Protein AF-A0A8S3JNV0-F1 (afdb_monomer)

Secondary structure (DSSP, 8-state):
--SHHHHHHHHHHHHHHTS-TTT-TTHHHHH-S---SS-HHHHHHHHHHHSTTHHHHSHHHHHHHHTHHHHHTGGGHHHHHHHHHHHHHHHGGGS-HHHHHH-BHHHHHHH-TTHHHHHHHHHHHHHHHHH---SEEEETTEEEE----S-GGGHHHH-BHHHHH---SSHHHHHHHHHHHHHHHHHHHHHHHHHHHHHHHHHHHHHH--------

pLDDT: mean 78.1, std 16.85, range [32.75, 97.0]

Foldseek 3Di:
DPPVVVVVVVVVVVVLQPDPCVLVVCSCLVNDPDDPDPDSPVVVLVCLVPDVPSCPSPVLVVVCSVCVLVLVLLVLLVLLVVLLVVLCVVPPVNDDPVRQVVAFQVCLCPPNPCNVVNVVSVVSNLVSLVVRPDQWFDDDPDIDGDDDPDDSVCRRVPDGNCLSHPCDPDPSSCNSVRSSVSSVVVVVVSVVSVVVVVVVVVVVVVVVPPDPPPDD

Solvent-accessible surface area (backbone atoms only — not comparable to full-atom values): 12557 Å² total; per-residue (Å²): 138,73,65,66,65,56,51,53,56,48,52,53,51,51,51,66,74,64,54,58,51,90,76,40,78,58,49,62,75,76,71,56,95,73,77,94,56,98,54,60,64,63,54,49,51,53,52,52,74,70,39,85,63,28,67,72,72,38,40,67,62,46,53,46,64,78,38,42,76,66,55,62,44,46,74,33,48,57,38,43,49,54,35,46,48,51,49,45,70,72,35,59,94,77,53,54,74,71,52,29,57,70,42,36,46,42,53,46,53,71,74,40,96,57,17,70,61,50,38,52,40,47,51,49,21,50,53,29,64,72,64,53,78,61,61,65,27,41,47,93,97,44,78,43,74,57,71,81,92,62,59,80,88,52,40,43,75,72,36,27,45,30,52,74,72,39,82,46,99,47,72,77,24,37,48,59,56,10,43,54,46,39,43,52,47,55,53,47,49,53,50,51,50,51,52,52,52,52,51,52,52,53,54,51,54,57,65,67,66,60,80,78,75,83,80,127

Structure (mmCIF, N/CA/C/O backbone):
data_AF-A0A8S3JNV0-F1
#
_entry.id   AF-A0A8S3JNV0-F1
#
loop_
_atom_site.group_PDB
_atom_site.id
_atom_site.type_symbol
_atom_site.label_atom_id
_atom_site.label_alt_id
_atom_site.label_comp_id
_atom_site.label_asym_id
_atom_site.label_entity_id
_atom_site.label_seq_id
_atom_site.pdbx_PDB_ins_code
_atom_site.Cartn_x
_atom_site.Cartn_y
_atom_site.Cartn_z
_atom_site.occupancy
_atom_site.B_iso_or_equiv
_atom_site.auth_seq_id
_atom_site.auth_comp_id
_atom_site.auth_asym_id
_atom_site.auth_atom_id
_atom_site.pdbx_PDB_model_num
ATOM 1 N N . ALA A 1 1 ? 24.230 1.685 45.136 1.00 43.59 1 ALA A N 1
ATOM 2 C CA . ALA A 1 1 ? 23.008 2.495 44.940 1.00 43.59 1 ALA A CA 1
ATOM 3 C C . ALA A 1 1 ? 22.109 1.938 43.818 1.00 43.59 1 ALA A C 1
ATOM 5 O O . ALA A 1 1 ? 21.439 2.698 43.138 1.00 43.59 1 ALA A O 1
ATOM 6 N N . THR A 1 2 ? 22.053 0.611 43.636 1.00 43.81 2 THR A N 1
ATOM 7 C CA . THR A 1 2 ? 21.499 -0.026 42.418 1.00 43.81 2 THR A CA 1
ATOM 8 C C . THR A 1 2 ? 20.257 -0.888 42.687 1.00 43.81 2 THR A C 1
ATOM 10 O O . THR A 1 2 ? 19.682 -1.450 41.764 1.00 43.81 2 THR A O 1
ATOM 13 N N . PHE A 1 3 ? 19.829 -0.998 43.949 1.00 34.78 3 PHE A N 1
ATOM 14 C CA . PHE A 1 3 ? 18.679 -1.820 44.349 1.00 34.78 3 PHE A CA 1
ATOM 15 C C . PHE A 1 3 ? 17.338 -1.066 44.297 1.00 34.78 3 PHE A C 1
ATOM 17 O O . PHE A 1 3 ? 16.320 -1.666 43.979 1.00 34.78 3 PHE A O 1
ATOM 24 N N . ILE A 1 4 ? 17.340 0.256 44.509 1.00 41.16 4 ILE A N 1
ATOM 25 C CA . ILE A 1 4 ? 16.109 1.067 44.585 1.00 41.16 4 ILE A CA 1
ATOM 26 C C . ILE A 1 4 ? 15.451 1.241 43.201 1.00 41.16 4 ILE A C 1
ATOM 28 O O . ILE A 1 4 ? 14.234 1.161 43.078 1.00 41.16 4 ILE A O 1
ATOM 32 N N . GLN A 1 5 ? 16.250 1.386 42.136 1.00 41.94 5 GLN A N 1
ATOM 33 C CA . GLN A 1 5 ? 15.742 1.539 40.763 1.00 41.94 5 GLN A CA 1
ATOM 34 C C . GLN A 1 5 ? 15.043 0.280 40.228 1.00 41.94 5 GLN A C 1
ATOM 36 O O . GLN A 1 5 ? 14.071 0.382 39.485 1.00 41.94 5 GLN A O 1
ATOM 41 N N . LYS A 1 6 ? 15.516 -0.911 40.615 1.00 44.94 6 LYS A N 1
ATOM 42 C CA . LYS A 1 6 ? 14.939 -2.187 40.164 1.00 44.94 6 LYS A CA 1
ATOM 43 C C . LYS A 1 6 ? 13.592 -2.467 40.834 1.00 44.94 6 LYS A C 1
ATOM 45 O O . LYS A 1 6 ? 12.688 -3.002 40.201 1.00 44.94 6 LYS A O 1
ATOM 50 N N . GLN A 1 7 ? 13.458 -2.068 42.096 1.00 46.19 7 GLN A N 1
ATOM 51 C CA . GLN A 1 7 ? 12.251 -2.272 42.889 1.00 46.19 7 GLN A CA 1
ATOM 52 C C . GLN A 1 7 ? 11.111 -1.351 42.433 1.00 46.19 7 GLN A C 1
ATOM 54 O O . GLN A 1 7 ? 10.014 -1.841 42.198 1.00 46.19 7 GLN A O 1
ATOM 59 N N . GLN A 1 8 ? 11.406 -0.079 42.131 1.00 51.84 8 GLN A N 1
ATOM 60 C CA . GLN A 1 8 ? 10.436 0.839 41.515 1.00 51.84 8 GLN A CA 1
ATOM 61 C C . GLN A 1 8 ? 9.946 0.367 40.140 1.00 51.84 8 GLN A C 1
ATOM 63 O O . GLN A 1 8 ? 8.773 0.536 39.835 1.00 51.84 8 GLN A O 1
ATOM 68 N N . SER A 1 9 ? 10.816 -0.243 39.322 1.00 56.41 9 SER A N 1
ATOM 69 C CA . SER A 1 9 ? 10.415 -0.768 38.006 1.00 56.41 9 SER A CA 1
ATOM 70 C C . SER A 1 9 ? 9.511 -2.000 38.091 1.00 56.41 9 SER A C 1
ATOM 72 O O . SER A 1 9 ? 8.686 -2.224 37.211 1.00 56.41 9 SER A O 1
ATOM 74 N N . LEU A 1 10 ? 9.671 -2.802 39.149 1.00 50.53 10 LEU A N 1
ATOM 75 C CA . LEU A 1 10 ? 8.859 -3.992 39.377 1.00 50.53 10 LEU A CA 1
ATOM 76 C C . LEU A 1 10 ? 7.520 -3.617 40.013 1.00 50.53 10 LEU A C 1
ATOM 78 O O . LEU A 1 10 ? 6.497 -4.133 39.592 1.00 50.53 10 LEU A O 1
ATOM 82 N N . GLU A 1 11 ? 7.518 -2.692 40.973 1.00 52.56 11 GLU A N 1
ATOM 83 C CA . GLU A 1 11 ? 6.294 -2.134 41.557 1.00 52.56 11 GLU A CA 1
ATOM 84 C C . GLU A 1 11 ? 5.463 -1.407 40.494 1.00 52.56 11 GLU A C 1
ATOM 86 O O . GLU A 1 11 ? 4.278 -1.685 40.386 1.00 52.56 11 GLU A O 1
ATOM 91 N N . SER A 1 12 ? 6.073 -0.601 39.613 1.00 55.12 12 SER A N 1
ATOM 92 C CA . SER A 1 12 ? 5.341 0.034 38.506 1.00 55.12 12 SER A CA 1
ATOM 93 C C . SER A 1 12 ? 4.773 -0.970 37.500 1.00 55.12 12 SER A C 1
ATOM 95 O O . SER A 1 12 ? 3.700 -0.746 36.956 1.00 55.12 12 SER A O 1
ATOM 97 N N . PHE A 1 13 ? 5.492 -2.067 37.245 1.00 50.69 13 PHE A N 1
ATOM 98 C CA . PHE A 1 13 ? 5.033 -3.145 36.367 1.00 50.69 13 PHE A CA 1
ATOM 99 C C . PHE A 1 13 ? 3.897 -3.955 37.007 1.00 50.69 13 PHE A C 1
ATOM 101 O O . PHE A 1 13 ? 2.938 -4.318 36.338 1.00 50.69 13 PHE A O 1
ATOM 108 N N . ILE A 1 14 ? 3.975 -4.213 38.315 1.00 52.22 14 ILE A N 1
ATOM 109 C CA . ILE A 1 14 ? 2.911 -4.869 39.082 1.00 52.22 14 ILE A CA 1
ATOM 110 C C . ILE A 1 14 ? 1.676 -3.958 39.156 1.00 52.22 14 ILE A C 1
ATOM 112 O O . ILE A 1 14 ? 0.569 -4.432 38.930 1.00 52.22 14 ILE A O 1
ATOM 116 N N . ASP A 1 15 ? 1.843 -2.657 39.378 1.00 51.56 15 ASP A N 1
ATOM 117 C CA . ASP A 1 15 ? 0.738 -1.691 39.401 1.00 51.56 15 ASP A CA 1
ATOM 118 C C . ASP A 1 15 ? 0.044 -1.555 38.029 1.00 51.56 15 ASP A C 1
ATOM 120 O O . ASP A 1 15 ? -1.169 -1.367 37.975 1.00 51.56 15 ASP A O 1
ATOM 124 N N . GLU A 1 16 ? 0.776 -1.710 36.917 1.00 51.81 16 GLU A N 1
ATOM 125 C CA . GLU A 1 16 ? 0.215 -1.775 35.554 1.00 51.81 16 GLU A CA 1
ATOM 126 C C . GLU A 1 16 ? -0.592 -3.068 35.312 1.00 51.81 16 GLU A C 1
ATOM 128 O O . GLU A 1 16 ? -1.561 -3.076 34.550 1.00 51.81 16 GLU A O 1
ATOM 133 N N . ILE A 1 17 ? -0.248 -4.158 36.010 1.00 52.97 17 ILE A N 1
ATOM 134 C CA . ILE A 1 17 ? -1.003 -5.421 35.983 1.00 52.97 17 ILE A CA 1
ATOM 135 C C . ILE A 1 17 ? -2.323 -5.307 36.766 1.00 52.97 17 ILE A C 1
ATOM 137 O O . ILE A 1 17 ? -3.298 -5.958 36.395 1.00 52.97 17 ILE A O 1
ATOM 141 N N . PHE A 1 18 ? -2.377 -4.463 37.801 1.00 53.12 18 PHE A N 1
ATOM 142 C CA . PHE A 1 18 ? -3.529 -4.283 38.697 1.00 53.12 18 PHE A CA 1
ATOM 143 C C . PHE A 1 18 ? -4.296 -2.965 38.468 1.00 53.12 18 PHE A C 1
ATOM 145 O O . PHE A 1 18 ? -4.873 -2.402 39.404 1.00 53.12 18 PHE A O 1
ATOM 152 N N . GLU A 1 19 ? -4.337 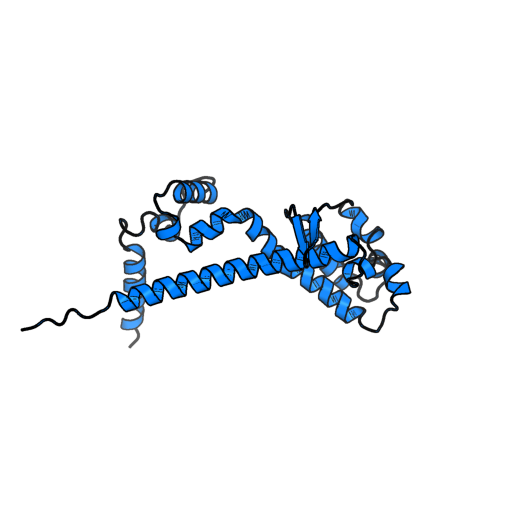-2.450 37.236 1.00 60.91 19 GLU A N 1
ATOM 153 C CA . GLU A 1 19 ? -5.247 -1.348 36.905 1.00 60.91 19 GLU A CA 1
ATOM 154 C C . GLU A 1 19 ? -6.721 -1.775 37.124 1.00 60.91 19 GLU A C 1
ATOM 156 O O . GLU A 1 19 ? -7.091 -2.929 36.925 1.00 60.91 19 GLU A O 1
ATOM 161 N N . ASP A 1 20 ? -7.570 -0.838 37.565 1.00 67.19 20 ASP A N 1
ATOM 162 C CA . ASP A 1 20 ? -8.976 -1.071 37.941 1.00 67.19 20 ASP A CA 1
ATOM 163 C C . ASP A 1 20 ? -9.765 -1.823 36.848 1.00 67.19 20 ASP A C 1
ATOM 165 O O . ASP A 1 20 ? -10.129 -1.238 35.825 1.00 67.19 20 ASP A O 1
ATOM 169 N N . GLU A 1 21 ? -10.073 -3.106 37.079 1.00 68.81 21 GLU A N 1
ATOM 170 C CA . GLU A 1 21 ? -10.814 -3.962 36.140 1.00 68.81 21 GLU A CA 1
ATOM 171 C C . GLU A 1 21 ? -12.223 -3.431 35.825 1.00 68.81 21 GLU A C 1
ATOM 173 O O . GLU A 1 21 ? -12.750 -3.688 34.742 1.00 68.81 21 GLU A O 1
ATOM 178 N N . GLN A 1 22 ? -12.844 -2.644 36.717 1.00 70.50 22 GLN A N 1
ATOM 179 C CA . GLN A 1 22 ? -14.129 -1.999 36.413 1.00 70.50 22 GLN A CA 1
ATOM 180 C C . GLN A 1 22 ? -13.961 -0.892 35.375 1.00 70.50 22 GLN A C 1
ATOM 182 O O . GLN A 1 22 ? -14.862 -0.626 34.575 1.00 70.50 22 GLN A O 1
ATOM 187 N N . ARG A 1 23 ? -12.803 -0.233 35.385 1.00 68.75 23 ARG A N 1
ATOM 188 C CA . ARG A 1 23 ? -12.460 0.841 34.459 1.00 68.75 23 ARG A CA 1
ATOM 189 C C . ARG A 1 23 ? -11.860 0.315 33.158 1.00 68.75 23 ARG A C 1
ATOM 191 O O . ARG A 1 23 ? -12.138 0.895 32.108 1.00 68.75 23 ARG A O 1
ATOM 198 N N . TYR A 1 24 ? -11.077 -0.757 33.219 1.00 72.56 24 TYR A N 1
ATOM 199 C CA . TYR A 1 24 ? -10.392 -1.370 32.084 1.00 72.56 24 TYR A CA 1
ATOM 200 C C . TYR A 1 24 ? -10.668 -2.883 32.028 1.00 72.56 24 TYR A C 1
ATOM 202 O O . TYR A 1 24 ? -9.777 -3.696 32.267 1.00 72.56 24 TYR A O 1
ATOM 210 N N . PRO A 1 25 ? -11.890 -3.287 31.642 1.00 73.38 25 PRO A N 1
ATOM 211 C CA . PRO A 1 25 ? -12.333 -4.684 31.699 1.00 73.38 25 PRO A CA 1
ATOM 212 C C . PRO A 1 25 ? -11.588 -5.627 30.744 1.00 73.38 25 PRO A C 1
ATOM 214 O O . PRO A 1 25 ? -11.717 -6.844 30.846 1.00 73.38 25 PRO A O 1
ATOM 217 N N . LEU A 1 26 ? -10.820 -5.083 29.797 1.00 73.94 26 LEU A N 1
ATOM 218 C CA . LEU A 1 26 ? -10.001 -5.843 28.853 1.00 73.94 26 LEU A CA 1
ATOM 219 C C . LEU A 1 26 ? -8.501 -5.704 29.131 1.00 73.94 26 LEU A C 1
ATOM 221 O O . LEU A 1 26 ? -7.706 -6.117 28.297 1.00 73.94 26 LEU A O 1
ATOM 225 N N . LEU A 1 27 ? -8.090 -5.157 30.280 1.00 73.19 27 LEU A N 1
ATOM 226 C CA . LEU A 1 27 ? -6.674 -5.015 30.640 1.00 73.19 27 LEU A CA 1
ATOM 227 C C . LEU A 1 27 ? -5.921 -6.354 30.552 1.00 73.19 27 LEU A C 1
ATOM 229 O O . LEU A 1 27 ? -4.837 -6.429 29.978 1.00 73.19 27 LEU A O 1
ATOM 233 N N . ASN A 1 28 ? -6.557 -7.439 30.996 1.00 67.62 28 ASN A N 1
ATOM 234 C CA . ASN A 1 28 ? -6.003 -8.789 30.905 1.00 67.62 28 ASN A CA 1
ATOM 235 C C . ASN A 1 28 ? -5.714 -9.224 29.452 1.00 67.62 28 ASN A C 1
ATOM 237 O O . ASN A 1 28 ? -4.774 -9.973 29.223 1.00 67.62 28 ASN A O 1
ATOM 241 N N . PHE A 1 29 ? -6.436 -8.718 28.445 1.00 68.62 29 PHE A N 1
ATOM 242 C CA . PHE A 1 29 ? -6.110 -8.988 27.034 1.00 68.62 29 PHE A CA 1
ATOM 243 C C . PHE A 1 29 ? -4.820 -8.311 26.566 1.00 68.62 29 PHE A C 1
ATOM 245 O O . PHE A 1 29 ? -4.193 -8.796 25.630 1.00 68.62 29 PHE A O 1
ATOM 252 N N . PHE A 1 30 ? -4.423 -7.207 27.196 1.00 68.75 30 PHE A N 1
ATOM 253 C CA . PHE A 1 30 ? -3.182 -6.501 26.876 1.00 68.75 30 PHE A CA 1
ATOM 254 C C . PHE A 1 30 ? -1.998 -7.003 27.715 1.00 68.75 30 PHE A C 1
ATOM 256 O O . PHE A 1 30 ? -0.862 -6.950 27.252 1.00 68.75 30 PHE A O 1
ATOM 263 N N . ASN A 1 31 ? -2.272 -7.534 28.913 1.00 63.59 31 ASN A N 1
ATOM 264 C CA . ASN A 1 31 ? -1.255 -7.949 29.882 1.00 63.59 31 ASN A CA 1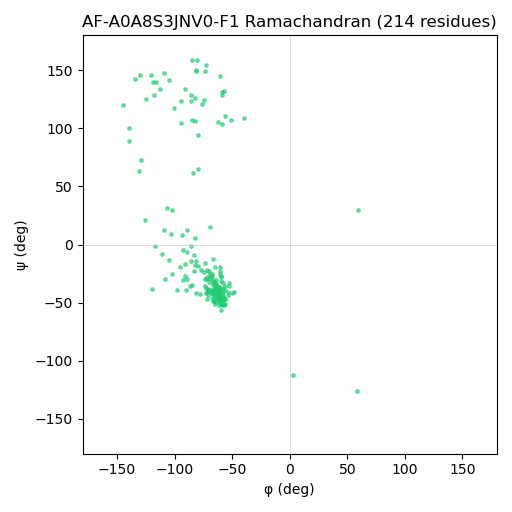
ATOM 265 C C . ASN A 1 31 ? -0.891 -9.445 29.821 1.00 63.59 31 ASN A C 1
ATOM 267 O O . ASN A 1 31 ? 0.158 -9.841 30.333 1.00 63.59 31 ASN A O 1
ATOM 271 N N . VAL A 1 32 ? -1.732 -10.304 29.233 1.00 57.59 32 VAL A N 1
ATOM 272 C CA . VAL A 1 32 ? -1.532 -11.763 29.280 1.00 57.59 32 VAL A CA 1
ATOM 273 C C . VAL A 1 32 ? -0.597 -12.265 28.171 1.00 57.59 32 VAL A C 1
ATOM 275 O O . VAL A 1 32 ? -0.798 -12.030 26.984 1.00 57.59 32 VAL A O 1
ATOM 278 N N . THR A 1 33 ? 0.407 -13.043 28.584 1.00 52.28 33 THR A N 1
ATOM 279 C CA . THR A 1 33 ? 1.428 -13.708 27.751 1.00 52.28 33 THR A CA 1
ATOM 280 C C . THR A 1 33 ? 1.003 -15.073 27.190 1.00 52.28 33 THR A C 1
ATOM 282 O O . THR A 1 33 ? 1.775 -15.705 26.471 1.00 52.28 33 THR A O 1
ATOM 285 N N . THR A 1 34 ? -0.206 -15.558 27.494 1.00 50.38 34 THR A N 1
ATOM 286 C CA . THR A 1 34 ? -0.706 -16.873 27.048 1.00 50.38 34 THR A CA 1
ATOM 287 C C . THR A 1 34 ? -2.178 -16.818 26.631 1.00 50.38 34 THR A C 1
ATOM 289 O O . THR A 1 34 ? -3.087 -16.853 27.454 1.00 50.38 34 THR A O 1
ATOM 292 N N . PHE A 1 35 ? -2.427 -16.754 25.322 1.00 56.06 35 PHE A N 1
ATOM 293 C CA . PHE A 1 35 ? -3.765 -16.948 24.766 1.00 56.06 35 PHE A CA 1
ATOM 294 C C . PHE A 1 35 ? -4.015 -18.446 24.560 1.00 56.06 35 PHE A C 1
ATOM 296 O O . PHE A 1 35 ? -3.251 -19.118 23.871 1.00 56.06 35 PHE A O 1
ATOM 303 N N . HIS A 1 36 ? -5.084 -18.977 25.156 1.00 57.41 36 HIS A N 1
ATOM 304 C CA . HIS A 1 36 ? -5.495 -20.380 24.997 1.00 57.41 36 HIS A CA 1
ATOM 305 C C . HIS A 1 36 ? -6.454 -20.599 23.814 1.00 57.41 36 HIS A C 1
ATOM 307 O O . HIS A 1 36 ? -7.068 -21.661 23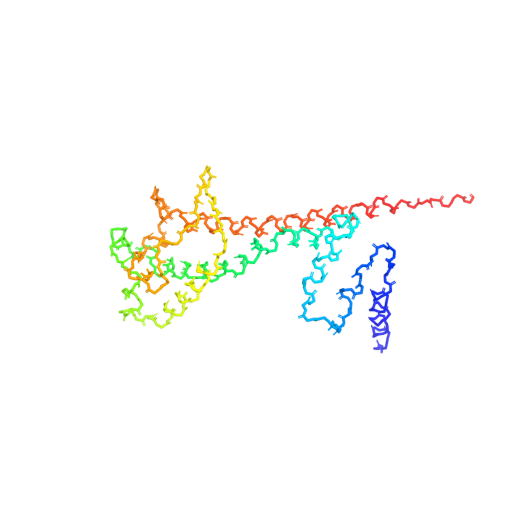.708 1.00 57.41 36 HIS A O 1
ATOM 313 N N . THR A 1 37 ? -6.605 -19.609 22.931 1.00 59.84 37 THR A N 1
ATOM 314 C CA . THR A 1 37 ? -7.517 -19.668 21.786 1.00 59.84 37 THR A CA 1
ATOM 315 C C . THR A 1 37 ? -6.771 -19.785 20.464 1.00 59.84 37 THR A C 1
ATOM 317 O O . THR A 1 37 ? -5.658 -19.295 20.298 1.00 59.84 37 THR A O 1
ATOM 320 N N . SER A 1 38 ? -7.392 -20.481 19.508 1.00 66.88 38 SER A N 1
ATOM 321 C CA . SER A 1 38 ? -6.828 -20.725 18.176 1.00 66.88 38 SER A CA 1
ATOM 322 C C . SER A 1 38 ? -6.764 -19.464 17.310 1.00 66.88 38 SER A C 1
ATOM 324 O O . SER A 1 38 ? -5.956 -19.420 16.387 1.00 66.88 38 SER A O 1
ATOM 326 N N . ASN A 1 39 ? -7.586 -18.447 17.607 1.00 78.50 39 ASN A N 1
ATOM 327 C CA . ASN A 1 39 ? -7.499 -17.125 16.987 1.00 78.50 39 ASN A CA 1
ATOM 328 C C . ASN A 1 39 ? -7.728 -15.998 18.022 1.00 78.50 39 ASN A C 1
ATOM 330 O O . ASN A 1 39 ? -8.866 -15.564 18.224 1.00 78.50 39 ASN A O 1
ATOM 334 N N . PRO A 1 40 ? -6.662 -15.519 18.686 1.00 75.44 40 PRO A N 1
ATOM 335 C CA . PRO A 1 40 ? -6.773 -14.492 19.721 1.00 75.44 40 PRO A CA 1
ATOM 336 C C . PRO A 1 40 ? -7.212 -13.123 19.180 1.00 75.44 40 PRO A C 1
ATOM 338 O O . PRO A 1 40 ? -7.804 -12.341 19.924 1.00 75.44 40 PRO A O 1
ATOM 341 N N . LEU A 1 41 ? -6.963 -12.828 17.897 1.00 77.56 41 LEU A N 1
ATOM 342 C CA . LEU A 1 41 ? -7.348 -11.552 17.290 1.00 77.56 41 LEU A CA 1
ATOM 343 C C . LEU A 1 41 ? -8.865 -11.466 17.091 1.00 77.56 41 LEU A C 1
ATOM 345 O O . LEU A 1 41 ? -9.467 -10.469 17.482 1.00 77.56 41 LEU A O 1
ATOM 349 N N . ASP A 1 42 ? -9.488 -12.514 16.551 1.00 81.19 42 ASP A N 1
ATOM 350 C CA . ASP A 1 42 ? -10.943 -12.549 16.345 1.00 81.19 42 ASP A CA 1
ATOM 351 C C . ASP A 1 42 ? -11.693 -12.453 17.675 1.00 81.19 42 ASP A C 1
ATOM 353 O O . ASP A 1 42 ? -12.668 -11.711 17.806 1.00 81.19 42 ASP A O 1
ATOM 357 N N . GLU A 1 43 ? -11.214 -13.170 18.695 1.00 81.31 43 GLU A N 1
ATOM 358 C CA . GLU A 1 43 ? -11.794 -13.113 20.035 1.00 81.31 43 GLU A CA 1
ATOM 359 C C . GLU A 1 43 ? -11.691 -11.703 20.630 1.00 81.31 43 GLU A 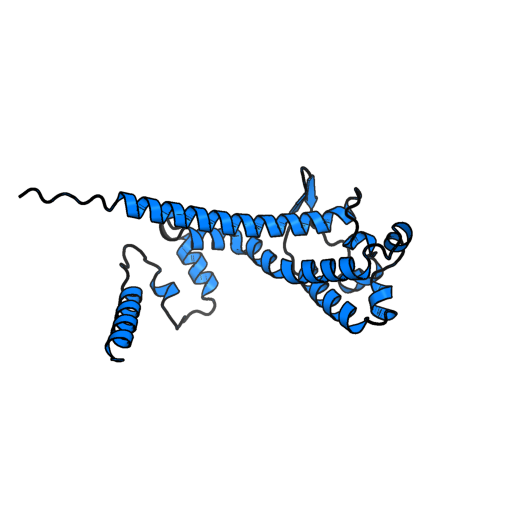C 1
ATOM 361 O O . GLU A 1 43 ? -12.660 -11.186 21.195 1.00 81.31 43 GLU A O 1
ATOM 366 N N . PHE A 1 44 ? -10.534 -11.057 20.477 1.00 82.88 44 PHE A N 1
ATOM 367 C CA . PHE A 1 44 ? -10.321 -9.691 20.934 1.00 82.88 44 PHE A CA 1
ATOM 368 C C . PHE A 1 44 ? -11.223 -8.690 20.199 1.00 82.88 44 PHE A C 1
ATOM 370 O O . PHE A 1 44 ? -11.842 -7.835 20.839 1.00 82.88 44 PHE A O 1
ATOM 377 N N . ILE A 1 45 ? -11.363 -8.831 18.877 1.00 84.44 45 ILE A N 1
ATOM 378 C CA . ILE A 1 45 ? -12.265 -8.014 18.056 1.00 84.44 45 ILE A CA 1
ATOM 379 C C . ILE A 1 45 ? -13.702 -8.145 18.554 1.00 84.44 45 ILE A C 1
ATOM 381 O O . ILE A 1 45 ? -14.345 -7.132 18.838 1.00 84.44 45 ILE A O 1
ATOM 385 N N . LEU A 1 46 ? -14.188 -9.375 18.731 1.00 84.75 46 LEU A N 1
ATOM 386 C CA . LEU A 1 46 ? -15.539 -9.637 19.224 1.00 84.75 46 LEU A CA 1
ATOM 387 C C . LEU A 1 46 ? -15.756 -9.052 20.623 1.00 84.75 46 LEU A C 1
ATOM 389 O O . LEU A 1 46 ? -16.813 -8.483 20.898 1.00 84.75 46 LEU A O 1
ATOM 393 N N . LYS A 1 47 ? -14.768 -9.149 21.516 1.00 83.88 47 LYS A N 1
ATOM 394 C CA . LYS A 1 47 ? -14.866 -8.589 22.871 1.00 83.88 47 LYS A CA 1
ATOM 395 C C . LYS A 1 47 ? -14.924 -7.065 22.869 1.00 83.88 47 LYS A C 1
ATOM 397 O O . LYS A 1 47 ? -15.757 -6.506 23.578 1.00 83.88 47 LYS A O 1
ATOM 402 N N . ILE A 1 48 ? -14.111 -6.392 22.053 1.00 86.06 48 ILE A N 1
ATOM 403 C CA . ILE A 1 48 ? -14.167 -4.929 21.907 1.00 86.06 48 ILE A CA 1
ATOM 404 C C . ILE A 1 48 ? -15.502 -4.490 21.292 1.00 86.06 48 ILE A C 1
ATOM 406 O O . ILE A 1 48 ? -16.109 -3.541 21.781 1.00 86.06 48 ILE A O 1
ATOM 410 N N . GLN A 1 49 ? -15.993 -5.188 20.264 1.00 84.06 49 GLN A N 1
ATOM 411 C CA . GLN A 1 49 ? -17.261 -4.858 19.599 1.00 84.06 49 GLN A CA 1
ATOM 412 C C . GLN A 1 49 ? -18.479 -4.998 20.522 1.00 84.06 49 GLN A C 1
ATOM 414 O O . GLN A 1 49 ? -19.421 -4.216 20.411 1.00 84.06 49 GLN A O 1
ATOM 419 N N . ASN A 1 50 ? -18.453 -5.961 21.446 1.00 85.56 50 ASN A N 1
ATOM 420 C CA . ASN A 1 50 ? -19.540 -6.196 22.399 1.00 85.56 50 ASN A CA 1
ATOM 421 C C . ASN A 1 50 ? -19.411 -5.386 23.700 1.00 85.56 50 ASN A C 1
ATOM 423 O O . ASN A 1 50 ? -20.323 -5.419 24.528 1.00 85.56 50 ASN A O 1
ATOM 427 N N . LEU A 1 51 ? -18.305 -4.662 23.908 1.00 84.06 51 LEU A N 1
ATOM 428 C CA . LEU A 1 51 ? -18.097 -3.877 25.120 1.00 84.06 51 LEU A CA 1
ATOM 429 C C . LEU A 1 51 ? -18.939 -2.583 25.078 1.00 84.06 51 LEU A C 1
ATOM 431 O O . LEU A 1 51 ? -18.740 -1.737 24.197 1.00 84.06 51 LEU A O 1
ATOM 435 N N . PRO A 1 52 ? -19.842 -2.355 26.051 1.00 83.75 52 PRO A N 1
ATOM 436 C CA . PRO A 1 52 ? -20.597 -1.112 26.125 1.00 83.75 52 PRO A CA 1
ATOM 437 C C . PRO A 1 52 ? -19.655 0.085 26.246 1.00 83.75 52 PRO A C 1
ATOM 439 O O . PRO A 1 52 ? -18.757 0.105 27.085 1.00 83.75 52 PRO A O 1
ATOM 442 N N . TYR A 1 53 ? -19.880 1.109 25.422 1.00 84.50 53 TYR A N 1
ATOM 443 C CA . TYR A 1 53 ? -19.053 2.319 25.394 1.00 84.50 53 TYR A CA 1
ATOM 444 C C . TYR A 1 53 ? -17.561 2.070 25.084 1.00 84.50 53 TYR A C 1
ATOM 446 O O . TYR A 1 53 ? -16.721 2.870 25.499 1.00 84.50 53 TYR A O 1
ATOM 454 N N . ALA A 1 54 ? -17.224 1.026 24.314 1.00 84.12 54 ALA A N 1
ATOM 455 C CA . ALA A 1 54 ? -15.854 0.734 23.869 1.00 84.12 54 ALA A CA 1
ATOM 456 C C . ALA A 1 54 ? -15.129 1.954 23.273 1.00 84.12 54 ALA A C 1
ATOM 458 O O . ALA A 1 54 ? -13.982 2.220 23.622 1.00 84.12 54 ALA A O 1
ATOM 459 N N . ASP A 1 55 ? -15.830 2.772 22.480 1.00 83.69 55 ASP A N 1
ATOM 460 C CA . ASP A 1 55 ? -15.301 4.016 21.898 1.00 83.69 55 ASP A CA 1
ATOM 461 C C . ASP A 1 55 ? -14.856 5.060 22.943 1.00 83.69 55 ASP A C 1
ATOM 463 O O . ASP A 1 55 ? -14.114 5.981 22.617 1.00 83.69 55 ASP A O 1
ATOM 467 N N . LYS A 1 56 ? -15.318 4.956 24.195 1.00 82.50 56 LYS A N 1
ATOM 468 C CA . LYS A 1 56 ? -14.909 5.831 25.306 1.00 82.50 56 LYS A CA 1
ATOM 469 C C . LYS A 1 56 ? -13.833 5.191 26.175 1.00 82.50 56 LYS A C 1
ATOM 471 O O . LYS A 1 56 ? -12.936 5.898 26.628 1.00 82.50 56 LYS A O 1
ATOM 476 N N . THR A 1 57 ? -13.941 3.888 26.428 1.00 81.44 57 THR A N 1
ATOM 477 C CA . THR A 1 57 ? -13.017 3.147 27.301 1.00 81.44 57 THR A CA 1
ATOM 478 C C . THR A 1 57 ? -11.701 2.835 26.589 1.00 81.44 57 THR A C 1
ATOM 480 O O . THR A 1 57 ? -10.632 3.042 27.153 1.00 81.44 57 THR A O 1
ATOM 483 N N . TYR A 1 58 ? -11.777 2.425 25.321 1.00 83.31 58 TYR A N 1
ATOM 484 C CA . TYR A 1 58 ? -10.649 2.087 24.452 1.00 83.31 58 TYR A CA 1
ATOM 485 C C . TYR A 1 58 ? -10.778 2.795 23.089 1.00 83.31 58 TYR A C 1
ATOM 487 O O . TYR A 1 58 ? -10.920 2.130 22.060 1.00 83.31 58 TYR A O 1
ATOM 495 N N . PRO A 1 59 ? -10.746 4.142 23.044 1.00 85.31 59 PRO A N 1
ATOM 496 C CA . PRO A 1 59 ? -11.007 4.916 21.824 1.00 85.31 59 PRO A CA 1
ATOM 497 C C . PRO A 1 59 ? -10.055 4.551 20.680 1.00 85.31 59 PRO A C 1
ATOM 499 O O . PRO A 1 59 ? -10.483 4.302 19.558 1.00 85.31 59 PRO A O 1
ATOM 502 N N . VAL A 1 60 ? -8.758 4.448 20.984 1.00 85.62 60 VAL A N 1
ATOM 503 C CA . VAL A 1 60 ? -7.709 4.118 20.009 1.00 85.62 60 VAL A CA 1
ATOM 504 C C . VAL A 1 60 ? -7.889 2.708 19.449 1.00 85.62 60 VAL A C 1
ATOM 506 O O . VAL A 1 60 ? -7.943 2.527 18.235 1.00 85.62 60 VAL A O 1
ATOM 509 N N . THR A 1 61 ? -8.033 1.717 20.327 1.00 86.50 61 THR A N 1
ATOM 510 C CA . THR A 1 61 ? -8.236 0.318 19.937 1.00 86.50 61 THR A CA 1
ATOM 511 C C . THR A 1 61 ? -9.501 0.160 19.103 1.00 86.50 61 THR A C 1
ATOM 513 O O . THR A 1 61 ? -9.474 -0.463 18.047 1.00 86.50 61 THR A O 1
ATOM 516 N N . THR A 1 62 ? -10.605 0.767 19.541 1.00 87.50 62 THR A N 1
ATOM 517 C CA . THR A 1 62 ? -11.890 0.658 18.843 1.00 87.50 62 THR A CA 1
ATOM 518 C C . THR A 1 62 ? -11.831 1.317 17.467 1.00 87.50 62 THR A C 1
ATOM 520 O O . THR A 1 62 ? -12.353 0.764 16.501 1.00 87.50 62 THR A O 1
ATOM 523 N N . TYR A 1 63 ? -11.149 2.459 17.347 1.00 88.50 63 TYR A N 1
ATOM 524 C CA . TYR A 1 63 ? -10.915 3.117 16.065 1.00 88.50 63 TYR A CA 1
ATOM 525 C C . TYR A 1 63 ? -10.104 2.243 15.101 1.00 88.50 63 TYR A C 1
ATOM 527 O O . TYR A 1 63 ? -10.512 2.072 13.953 1.00 88.50 63 TYR A O 1
ATOM 535 N N . LEU A 1 64 ? -8.992 1.660 15.566 1.00 87.88 64 LEU A N 1
ATOM 536 C CA . LEU A 1 64 ? -8.156 0.779 14.747 1.00 87.88 64 LEU A CA 1
ATOM 537 C C . LEU A 1 64 ? -8.922 -0.451 14.267 1.00 87.88 64 LEU A C 1
ATOM 539 O O . LEU A 1 64 ? -8.880 -0.768 13.085 1.00 87.88 64 LEU A O 1
ATOM 543 N N . LEU A 1 65 ? -9.651 -1.124 15.161 1.00 88.44 65 LEU A N 1
ATOM 544 C CA . LEU A 1 65 ? -10.376 -2.345 14.811 1.00 88.44 65 LEU A CA 1
ATOM 545 C C . LEU A 1 65 ? -11.499 -2.096 13.801 1.00 88.44 65 LEU A C 1
ATOM 547 O O . LEU A 1 65 ? -11.711 -2.914 12.912 1.00 88.44 65 LEU A O 1
ATOM 551 N N . LYS A 1 66 ? -12.186 -0.950 13.887 1.00 87.62 66 LYS A N 1
ATOM 552 C CA . LYS A 1 66 ? -13.214 -0.552 12.909 1.00 87.62 66 LYS A CA 1
ATOM 553 C C . LYS A 1 66 ? -12.653 -0.297 11.508 1.00 87.62 66 LYS A C 1
ATOM 555 O O . LYS A 1 66 ? -13.423 -0.276 10.556 1.00 87.62 66 LYS A O 1
ATOM 560 N N . ARG A 1 67 ? -11.346 -0.062 11.392 1.00 86.94 67 ARG A N 1
ATOM 561 C CA . ARG A 1 67 ? -10.658 0.286 10.143 1.00 86.94 67 ARG A CA 1
ATOM 562 C C . ARG A 1 67 ? -9.495 -0.651 9.848 1.00 86.94 67 ARG A C 1
ATOM 564 O O . ARG A 1 67 ? -8.571 -0.260 9.141 1.00 86.94 67 ARG A O 1
ATOM 571 N N . LEU A 1 68 ? -9.494 -1.852 10.427 1.00 85.50 68 LEU A N 1
ATOM 572 C CA . LEU A 1 68 ? -8.323 -2.721 10.409 1.00 85.50 68 LEU A CA 1
ATOM 573 C C . LEU A 1 68 ? -7.903 -3.04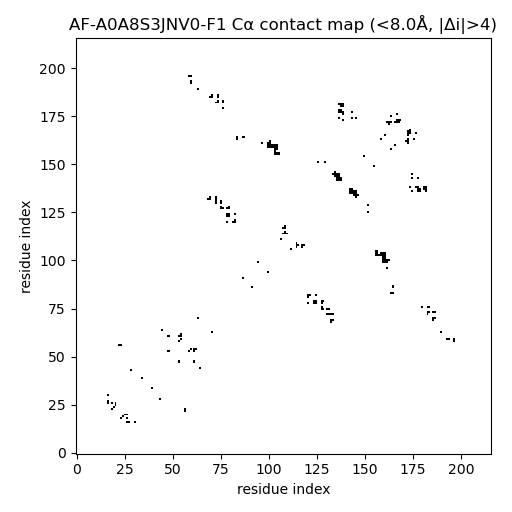4 8.972 1.00 85.50 68 LEU A C 1
ATOM 575 O O . LEU A 1 68 ? -6.737 -2.863 8.634 1.00 85.50 68 LEU A O 1
ATOM 579 N N . ASP A 1 69 ? -8.868 -3.398 8.123 1.00 86.00 69 ASP A N 1
ATOM 580 C CA . ASP A 1 69 ? -8.644 -3.702 6.706 1.00 86.00 69 ASP A CA 1
ATOM 581 C C . ASP A 1 69 ? -8.074 -2.502 5.934 1.00 86.00 69 ASP A C 1
ATOM 583 O O . ASP A 1 69 ? -7.110 -2.646 5.180 1.00 86.00 69 ASP A O 1
ATOM 587 N N . ASP A 1 70 ? -8.588 -1.292 6.182 1.00 86.44 70 ASP A N 1
ATOM 588 C CA . ASP A 1 70 ? -8.035 -0.062 5.601 1.00 86.44 70 ASP A CA 1
ATOM 589 C C . ASP A 1 70 ? -6.586 0.149 6.062 1.00 86.44 70 ASP A C 1
ATOM 591 O O . ASP A 1 70 ? -5.696 0.439 5.262 1.00 86.44 70 ASP A O 1
ATOM 595 N N . CYS A 1 71 ? -6.328 -0.034 7.360 1.00 86.19 71 CYS A N 1
ATOM 596 C CA . CYS A 1 71 ? -5.020 0.179 7.975 1.00 86.19 71 CYS A CA 1
ATOM 597 C C . CYS A 1 71 ? -3.978 -0.829 7.480 1.00 86.19 71 CYS A C 1
ATOM 599 O O . CYS A 1 71 ? -2.804 -0.476 7.360 1.00 86.19 71 CYS A O 1
ATOM 601 N N . MET A 1 72 ? -4.387 -2.056 7.137 1.00 89.06 72 MET A N 1
ATOM 602 C CA . MET A 1 72 ? -3.496 -3.057 6.543 1.00 89.06 72 MET A CA 1
ATOM 603 C C . MET A 1 72 ? -2.909 -2.595 5.207 1.00 89.06 72 MET A C 1
ATOM 605 O O . MET A 1 72 ? -1.828 -3.048 4.843 1.00 89.06 72 MET A O 1
ATOM 609 N N . ASN A 1 73 ? -3.539 -1.654 4.496 1.00 92.12 73 ASN A N 1
ATOM 610 C CA . ASN A 1 73 ? -2.982 -1.115 3.255 1.00 92.12 73 ASN A CA 1
ATOM 611 C C . ASN A 1 73 ? -1.767 -0.195 3.485 1.00 92.12 73 ASN A C 1
ATOM 613 O O . ASN A 1 73 ? -0.945 -0.024 2.584 1.00 92.12 73 ASN A O 1
ATOM 617 N N . ILE A 1 74 ? -1.610 0.372 4.687 1.00 92.19 74 ILE A N 1
ATOM 618 C CA . ILE A 1 74 ? -0.535 1.328 5.009 1.00 92.19 74 ILE A CA 1
ATOM 619 C C . ILE A 1 74 ? 0.845 0.676 4.919 1.00 92.19 74 ILE A C 1
ATOM 621 O O . ILE A 1 74 ? 1.794 1.314 4.465 1.00 92.19 74 ILE A O 1
ATOM 625 N N . GLN A 1 75 ? 0.960 -0.603 5.283 1.00 92.44 75 GLN A N 1
ATOM 626 C CA . GLN A 1 75 ? 2.240 -1.321 5.266 1.00 92.44 75 GLN A CA 1
ATOM 627 C C . GLN A 1 75 ? 2.880 -1.374 3.867 1.00 92.44 75 GLN A C 1
ATOM 629 O O . GLN A 1 75 ? 4.101 -1.417 3.741 1.00 92.44 75 GLN A O 1
ATOM 634 N N . TYR A 1 76 ? 2.065 -1.313 2.811 1.00 94.12 76 TYR A N 1
ATOM 635 C CA . TYR A 1 76 ? 2.510 -1.387 1.419 1.00 94.12 76 TYR A CA 1
ATOM 636 C C . TYR A 1 76 ? 3.041 -0.053 0.883 1.00 94.12 76 TYR A C 1
ATOM 638 O O . TYR A 1 76 ? 3.715 -0.029 -0.148 1.00 94.12 76 TYR A O 1
ATOM 646 N N . LEU A 1 77 ? 2.786 1.058 1.585 1.00 91.56 77 LEU A N 1
ATOM 647 C CA . LEU A 1 77 ? 3.205 2.392 1.156 1.00 91.56 77 LEU A CA 1
ATOM 648 C C . LEU A 1 77 ? 4.721 2.483 0.971 1.00 91.56 77 LEU A C 1
ATOM 650 O O . LEU A 1 77 ? 5.184 3.084 0.004 1.00 91.56 77 LEU A O 1
ATOM 654 N N . TYR A 1 78 ? 5.489 1.870 1.875 1.00 93.38 78 TYR A N 1
ATOM 655 C CA . TYR A 1 78 ? 6.947 1.930 1.845 1.00 93.38 78 TYR A CA 1
ATOM 656 C C . TYR A 1 78 ? 7.513 1.353 0.545 1.00 93.38 78 TYR A C 1
ATOM 658 O O . TYR A 1 78 ? 8.196 2.071 -0.182 1.00 93.38 78 TYR A O 1
ATOM 666 N N . SER A 1 79 ? 7.182 0.103 0.210 1.00 95.62 79 SER A N 1
ATOM 667 C CA . SER A 1 79 ? 7.688 -0.552 -1.003 1.00 95.62 79 SER A CA 1
ATOM 668 C C . SER A 1 79 ? 7.307 0.219 -2.267 1.00 95.62 79 SER A C 1
ATOM 670 O O . SER A 1 79 ? 8.128 0.375 -3.172 1.00 95.62 79 SER A O 1
ATOM 672 N N . ILE A 1 80 ? 6.089 0.775 -2.306 1.00 93.44 80 ILE A N 1
ATOM 673 C CA . ILE A 1 80 ? 5.626 1.578 -3.441 1.00 93.44 80 ILE A CA 1
ATOM 674 C C . ILE A 1 80 ? 6.445 2.865 -3.578 1.00 93.44 80 ILE A C 1
ATOM 676 O O . ILE A 1 80 ? 6.942 3.174 -4.662 1.00 93.44 80 ILE A O 1
ATOM 680 N N . VAL A 1 81 ? 6.618 3.608 -2.485 1.00 92.56 81 VAL A N 1
ATOM 681 C CA . VAL A 1 81 ? 7.359 4.875 -2.482 1.00 92.56 81 VAL A CA 1
ATOM 682 C C . VAL A 1 81 ? 8.838 4.658 -2.788 1.00 92.56 81 VAL A C 1
ATOM 684 O O . VAL A 1 81 ? 9.403 5.424 -3.564 1.00 92.56 81 VAL A O 1
ATOM 687 N N . VAL A 1 82 ? 9.466 3.619 -2.233 1.00 95.62 82 VAL A N 1
ATOM 688 C CA . VAL A 1 82 ? 10.883 3.311 -2.483 1.00 95.62 82 VAL A CA 1
ATOM 689 C C . VAL A 1 82 ? 11.127 3.069 -3.968 1.00 95.62 82 VAL A C 1
ATOM 691 O O . VAL A 1 82 ? 12.051 3.652 -4.535 1.00 95.62 82 VAL A O 1
ATOM 694 N N . PHE A 1 83 ? 10.289 2.261 -4.618 1.00 94.94 83 PHE A N 1
ATOM 695 C CA . PHE A 1 83 ? 10.451 1.993 -6.042 1.00 94.94 83 PHE A CA 1
ATOM 696 C C . PHE A 1 83 ? 10.211 3.240 -6.899 1.00 94.94 83 PHE A C 1
ATOM 698 O O . PHE A 1 83 ? 10.993 3.523 -7.805 1.00 94.94 83 PHE A O 1
ATOM 705 N N . ILE A 1 84 ? 9.181 4.034 -6.596 1.00 91.69 84 ILE A N 1
ATOM 706 C CA . ILE A 1 84 ? 8.921 5.287 -7.320 1.00 91.69 84 ILE A CA 1
ATOM 707 C C . ILE A 1 84 ? 10.083 6.266 -7.148 1.00 91.69 84 ILE A C 1
ATOM 709 O O . ILE A 1 84 ? 10.544 6.829 -8.137 1.00 91.69 84 ILE A O 1
ATOM 713 N N . ASN A 1 85 ? 10.599 6.440 -5.930 1.00 92.12 85 ASN A N 1
ATOM 714 C CA . ASN A 1 85 ? 11.746 7.310 -5.670 1.00 92.12 85 ASN A CA 1
ATOM 715 C C . ASN A 1 85 ? 12.990 6.838 -6.423 1.00 92.12 85 ASN A C 1
ATOM 717 O O .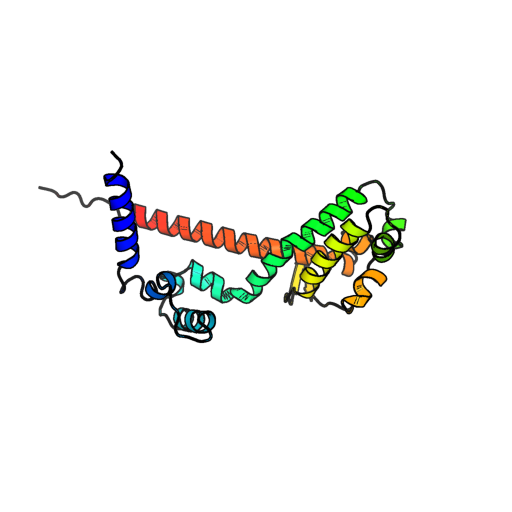 ASN A 1 85 ? 13.661 7.656 -7.045 1.00 92.12 85 ASN A O 1
ATOM 721 N N . TYR A 1 86 ? 13.245 5.528 -6.454 1.00 93.56 86 TYR A N 1
ATOM 722 C CA . TYR A 1 86 ? 14.315 4.955 -7.266 1.00 93.56 86 TYR A CA 1
ATOM 723 C C . TYR A 1 86 ? 14.164 5.323 -8.748 1.00 93.56 86 TYR A C 1
ATOM 725 O O . TYR A 1 86 ? 15.115 5.780 -9.382 1.00 93.56 86 TYR A O 1
ATOM 733 N N . LEU A 1 87 ? 12.959 5.182 -9.309 1.00 90.75 87 LEU A N 1
ATOM 734 C CA . LEU A 1 87 ? 12.694 5.573 -10.692 1.00 90.75 87 LEU A CA 1
ATOM 735 C C . LEU A 1 87 ? 12.867 7.088 -10.900 1.00 90.75 87 LEU A C 1
ATOM 737 O O . LEU A 1 87 ? 13.425 7.494 -11.919 1.00 90.75 87 LEU A O 1
ATOM 741 N N . ILE A 1 88 ? 12.429 7.927 -9.956 1.00 88.88 88 ILE A N 1
ATOM 742 C CA . ILE A 1 88 ? 12.606 9.385 -10.019 1.00 88.88 88 ILE A CA 1
ATOM 743 C C . ILE A 1 88 ? 14.095 9.728 -10.056 1.00 88.88 88 ILE A C 1
ATOM 745 O O . ILE A 1 88 ? 14.516 10.478 -10.931 1.00 88.88 88 ILE A O 1
ATOM 749 N N . GLU A 1 89 ? 14.901 9.162 -9.160 1.00 89.81 89 GLU A N 1
ATOM 750 C CA . GLU A 1 89 ? 16.346 9.397 -9.103 1.00 89.81 89 GLU A CA 1
ATOM 751 C C . GLU A 1 89 ? 17.053 8.914 -10.373 1.00 89.81 89 GLU A C 1
ATOM 753 O O . GLU A 1 89 ? 17.880 9.632 -10.945 1.00 89.81 89 GLU A O 1
ATOM 758 N N . LYS A 1 90 ? 16.684 7.724 -10.858 1.00 88.31 90 LYS A N 1
ATOM 759 C CA . LYS A 1 90 ? 17.254 7.123 -12.067 1.00 88.31 90 LYS A CA 1
ATOM 760 C C . LYS A 1 90 ? 16.952 7.944 -13.316 1.00 88.31 90 LYS A C 1
ATOM 762 O O . LYS A 1 90 ? 17.845 8.169 -14.139 1.00 88.31 90 LYS A O 1
ATOM 767 N N . PHE A 1 91 ? 15.704 8.385 -13.468 1.00 86.38 91 PHE A N 1
ATOM 768 C CA . PHE A 1 91 ? 15.208 8.939 -14.725 1.00 86.38 91 PHE A CA 1
ATOM 769 C C . PHE A 1 91 ? 15.105 10.461 -14.768 1.00 86.38 91 PHE A C 1
ATOM 771 O O . PHE A 1 91 ? 15.224 10.988 -15.870 1.00 86.38 91 PHE A O 1
ATOM 778 N N . ASN A 1 92 ? 14.957 11.151 -13.630 1.00 75.12 92 ASN A N 1
ATOM 779 C CA . ASN A 1 92 ? 14.807 12.606 -13.445 1.00 75.12 92 ASN A CA 1
ATOM 780 C C . ASN A 1 92 ? 14.762 13.451 -14.749 1.00 75.12 92 ASN A C 1
ATOM 782 O O . ASN A 1 92 ? 13.839 13.329 -15.550 1.00 75.12 92 ASN A O 1
ATOM 786 N N . HIS A 1 93 ? 15.779 14.282 -15.013 1.00 67.56 93 HIS A N 1
ATOM 787 C CA . HIS A 1 93 ? 15.928 15.038 -16.268 1.00 67.56 93 HIS A CA 1
ATOM 788 C C . HIS A 1 93 ? 16.560 14.218 -17.411 1.00 67.56 93 HIS A C 1
ATOM 790 O O . HIS A 1 93 ? 16.900 14.771 -18.457 1.00 67.56 93 HIS A O 1
ATOM 796 N N . ARG A 1 94 ? 16.789 12.916 -17.206 1.00 75.69 94 ARG A N 1
ATOM 797 C CA . ARG A 1 94 ? 17.564 12.047 -18.105 1.00 75.69 94 ARG A CA 1
ATOM 798 C C . ARG A 1 94 ? 16.707 11.348 -19.156 1.00 75.69 94 ARG A C 1
ATOM 800 O O . ARG A 1 94 ? 17.258 10.876 -20.146 1.00 75.69 94 ARG A O 1
ATOM 807 N N . ILE A 1 95 ? 15.387 11.295 -18.975 1.00 81.06 95 ILE A N 1
ATOM 808 C CA . ILE A 1 95 ? 14.459 10.707 -19.945 1.00 81.06 95 ILE A CA 1
ATOM 809 C C . ILE A 1 95 ? 13.558 11.777 -20.566 1.00 81.06 95 ILE A C 1
ATOM 811 O O . ILE A 1 95 ? 12.981 12.617 -19.873 1.00 81.06 95 ILE A O 1
ATOM 815 N N . LYS A 1 96 ? 13.402 11.753 -21.894 1.00 83.06 96 LYS A N 1
ATOM 816 C CA . LYS A 1 96 ? 12.400 12.596 -22.555 1.00 83.06 96 LYS A CA 1
ATOM 817 C C . LYS A 1 96 ? 11.010 12.028 -22.293 1.00 83.06 96 LYS A C 1
ATOM 819 O O . LYS A 1 96 ? 10.816 10.817 -22.218 1.00 83.06 96 LYS A O 1
ATOM 824 N N . ARG A 1 97 ? 10.005 12.904 -22.236 1.00 80.25 97 ARG A N 1
ATOM 825 C CA . ARG A 1 97 ? 8.604 12.505 -22.018 1.00 80.25 97 ARG A CA 1
ATOM 826 C C . ARG A 1 97 ? 8.106 11.491 -23.056 1.00 80.25 97 ARG A C 1
ATOM 828 O O . ARG A 1 97 ? 7.381 10.570 -22.700 1.00 80.25 97 ARG A O 1
ATOM 835 N N . THR A 1 98 ? 8.496 11.658 -24.319 1.00 83.38 98 THR A N 1
ATOM 836 C CA . THR A 1 98 ? 8.172 10.729 -25.415 1.00 83.38 98 THR A CA 1
ATOM 837 C C . THR A 1 98 ? 8.738 9.339 -25.161 1.00 83.38 98 THR A C 1
ATOM 839 O O . THR A 1 98 ? 8.040 8.341 -25.325 1.00 83.38 98 THR A O 1
ATOM 842 N N . ASP A 1 99 ? 9.974 9.287 -24.676 1.00 84.06 99 ASP A N 1
ATOM 843 C CA . ASP A 1 99 ? 10.699 8.045 -24.448 1.00 84.06 99 ASP A CA 1
ATOM 844 C C . ASP A 1 99 ? 10.085 7.316 -23.248 1.00 84.06 99 ASP A C 1
ATOM 846 O O . ASP A 1 99 ? 9.761 6.137 -23.353 1.00 84.06 99 ASP A O 1
ATOM 850 N N . ALA A 1 100 ? 9.771 8.040 -22.166 1.00 84.75 100 ALA A N 1
ATOM 851 C CA . ALA A 1 100 ? 9.092 7.497 -20.987 1.00 84.75 100 ALA A CA 1
ATOM 852 C C . ALA A 1 100 ? 7.721 6.870 -21.304 1.00 84.75 100 ALA A C 1
ATOM 854 O O . ALA A 1 100 ? 7.322 5.903 -20.657 1.00 84.75 100 ALA A O 1
ATOM 855 N N . ILE A 1 101 ? 6.993 7.405 -22.292 1.00 85.12 101 ILE A N 1
ATOM 856 C CA . ILE A 1 101 ? 5.706 6.845 -22.740 1.00 85.12 101 ILE A CA 1
ATOM 857 C C . ILE A 1 101 ? 5.915 5.524 -23.489 1.00 85.12 101 ILE A C 1
ATOM 859 O O . ILE A 1 101 ? 5.113 4.603 -23.339 1.00 85.12 101 ILE A O 1
ATOM 863 N N . SER A 1 102 ? 6.975 5.437 -24.292 1.00 85.62 102 SER A N 1
ATOM 864 C CA . SER A 1 102 ? 7.240 4.288 -25.164 1.00 85.62 102 SER A CA 1
ATOM 865 C C . SER A 1 102 ? 7.973 3.133 -24.473 1.00 85.62 102 SER A C 1
ATOM 867 O O . SER A 1 102 ? 7.707 1.970 -24.774 1.00 85.62 102 SER A O 1
ATOM 869 N N . ILE A 1 103 ? 8.877 3.432 -23.537 1.00 89.75 103 ILE A N 1
ATOM 870 C CA . ILE A 1 103 ? 9.737 2.431 -22.909 1.00 89.75 103 ILE A CA 1
ATOM 871 C C . ILE A 1 103 ? 8.977 1.733 -21.778 1.00 89.75 103 ILE A C 1
ATOM 873 O O . ILE A 1 103 ? 8.448 2.365 -20.857 1.00 89.75 103 ILE A O 1
ATOM 877 N N . ARG A 1 104 ? 8.935 0.401 -21.853 1.00 92.12 104 ARG A N 1
ATOM 878 C CA . ARG A 1 104 ? 8.341 -0.474 -20.835 1.00 92.12 104 ARG A CA 1
ATOM 879 C C . ARG A 1 104 ? 9.309 -0.702 -19.684 1.00 92.12 104 ARG A C 1
ATOM 881 O O . ARG A 1 104 ? 10.516 -0.779 -19.908 1.00 92.12 104 ARG A O 1
ATOM 888 N N . ILE A 1 105 ? 8.789 -0.900 -18.473 1.00 91.56 105 ILE A N 1
ATOM 889 C CA . ILE A 1 105 ? 9.634 -1.222 -17.312 1.00 91.56 105 ILE A CA 1
ATOM 890 C C . ILE A 1 105 ? 10.425 -2.523 -17.536 1.00 91.56 105 ILE A C 1
ATOM 892 O O . ILE A 1 105 ? 11.583 -2.609 -17.135 1.00 91.56 105 ILE A O 1
ATOM 896 N N . MET A 1 106 ? 9.864 -3.477 -18.292 1.00 94.12 106 MET A N 1
ATOM 897 C CA . MET A 1 106 ? 10.532 -4.724 -18.687 1.00 94.12 106 MET A CA 1
ATOM 898 C C . MET A 1 106 ? 11.907 -4.519 -19.343 1.00 94.12 106 MET A C 1
ATOM 900 O O . MET A 1 106 ? 12.813 -5.329 -19.143 1.00 94.12 106 MET A O 1
ATOM 904 N N . TYR A 1 107 ? 12.097 -3.424 -20.087 1.00 92.38 107 TYR A N 1
ATOM 905 C CA . TYR A 1 107 ? 13.398 -3.092 -20.671 1.00 92.38 107 TYR A CA 1
ATOM 906 C C . TYR A 1 107 ? 14.468 -2.939 -19.581 1.00 92.38 107 TYR A C 1
ATOM 908 O O . TYR A 1 107 ? 15.524 -3.563 -19.657 1.00 92.38 107 TYR A O 1
ATOM 916 N N . TYR A 1 108 ? 14.170 -2.196 -18.514 1.00 89.94 108 TYR A N 1
ATOM 917 C CA . TYR A 1 108 ? 15.117 -1.970 -17.420 1.00 89.94 108 TYR A CA 1
ATOM 918 C C . TYR A 1 108 ? 15.289 -3.189 -16.513 1.00 89.94 108 TYR A C 1
ATOM 920 O O . TYR A 1 108 ? 16.337 -3.371 -15.905 1.00 89.94 108 TYR A O 1
ATOM 928 N N . LEU A 1 109 ? 14.297 -4.076 -16.473 1.00 91.25 109 LEU A N 1
ATOM 929 C CA . LEU A 1 109 ? 14.408 -5.347 -15.756 1.00 91.25 109 LEU A CA 1
ATOM 930 C C . LEU A 1 109 ? 15.308 -6.364 -16.468 1.00 91.25 109 LEU A C 1
ATOM 932 O O . LEU A 1 109 ? 15.697 -7.356 -15.851 1.00 91.25 109 LEU A O 1
ATOM 936 N N . THR A 1 110 ? 15.617 -6.165 -17.753 1.00 90.94 110 THR A N 1
ATOM 937 C CA . THR A 1 110 ? 16.348 -7.148 -18.572 1.00 90.94 110 THR A CA 1
ATOM 938 C C . THR A 1 110 ? 17.671 -6.630 -19.129 1.00 90.94 110 THR A C 1
ATOM 940 O O . THR A 1 110 ? 18.638 -7.391 -19.152 1.00 90.94 110 THR A O 1
ATOM 943 N N . GLN A 1 111 ? 17.734 -5.364 -19.544 1.00 86.88 111 GLN A N 1
ATOM 944 C CA . GLN A 1 111 ? 18.856 -4.791 -20.301 1.00 86.88 111 GLN A CA 1
ATOM 945 C C . GLN A 1 111 ? 19.693 -3.769 -19.516 1.00 86.88 111 GLN A C 1
ATOM 947 O O . GLN A 1 111 ? 20.719 -3.312 -20.012 1.00 86.88 111 GLN A O 1
ATOM 952 N N . ASP A 1 112 ? 19.265 -3.371 -18.317 1.00 86.88 112 ASP A N 1
ATOM 953 C CA . ASP A 1 112 ? 19.927 -2.309 -17.559 1.00 86.88 112 ASP A CA 1
ATOM 954 C C . ASP A 1 112 ? 21.162 -2.799 -16.783 1.00 86.88 112 ASP A C 1
ATOM 956 O O . ASP A 1 112 ? 21.222 -3.945 -16.330 1.00 86.88 112 ASP A O 1
ATOM 960 N N . ALA A 1 113 ? 22.141 -1.912 -16.585 1.00 87.81 113 ALA A N 1
ATOM 961 C CA . ALA A 1 113 ? 23.343 -2.215 -15.805 1.00 87.81 113 ALA A CA 1
ATOM 962 C C . ALA A 1 113 ? 23.029 -2.511 -14.325 1.00 87.81 113 ALA A C 1
ATOM 964 O O . ALA A 1 113 ? 23.701 -3.325 -13.699 1.00 87.81 113 ALA A O 1
ATOM 965 N N . GLU A 1 114 ? 21.975 -1.901 -13.779 1.00 89.88 114 GLU A N 1
ATOM 966 C CA . GLU A 1 114 ? 21.488 -2.095 -12.412 1.00 89.88 114 GLU A CA 1
ATOM 967 C C . GLU A 1 114 ? 20.254 -3.011 -12.373 1.00 89.88 114 GLU A C 1
ATOM 969 O O . GLU A 1 114 ? 19.385 -2.865 -11.505 1.00 89.88 114 GLU A O 1
ATOM 974 N N . ARG A 1 115 ? 20.129 -3.949 -13.323 1.00 90.88 115 ARG A N 1
ATOM 975 C CA . ARG A 1 115 ? 18.952 -4.828 -13.436 1.00 90.88 115 ARG A CA 1
ATOM 976 C C . ARG A 1 115 ? 18.614 -5.562 -12.139 1.00 90.88 115 ARG A C 1
ATOM 978 O O . ARG A 1 115 ? 17.438 -5.735 -11.853 1.00 90.88 115 ARG A O 1
ATOM 985 N N . ASP A 1 116 ? 19.612 -5.971 -11.354 1.00 92.69 116 ASP A N 1
ATOM 986 C CA . ASP A 1 116 ? 19.388 -6.775 -10.147 1.00 92.69 116 ASP A CA 1
ATOM 987 C C . ASP A 1 116 ? 18.758 -5.924 -9.032 1.00 92.69 116 ASP A C 1
ATOM 989 O O . ASP A 1 116 ? 17.806 -6.352 -8.379 1.00 92.69 116 ASP A O 1
ATOM 993 N N . ILE A 1 117 ? 19.221 -4.676 -8.880 1.00 93.56 117 ILE A N 1
ATOM 994 C CA . ILE A 1 117 ? 18.629 -3.691 -7.962 1.00 93.56 117 ILE A CA 1
ATOM 995 C C . ILE A 1 117 ? 17.228 -3.311 -8.447 1.00 93.56 117 ILE A C 1
ATOM 997 O O . ILE A 1 117 ? 16.273 -3.355 -7.674 1.00 93.56 117 ILE A O 1
ATOM 1001 N N . THR A 1 118 ? 17.097 -2.993 -9.740 1.00 93.62 118 THR A N 1
ATOM 1002 C CA . THR A 1 118 ? 15.816 -2.620 -10.358 1.00 93.62 118 THR A CA 1
ATOM 1003 C C . THR A 1 118 ? 14.783 -3.729 -10.175 1.00 93.62 118 THR A C 1
ATOM 1005 O O . THR A 1 118 ? 13.643 -3.446 -9.824 1.00 93.62 118 THR A O 1
ATOM 1008 N N . ARG A 1 119 ? 15.181 -4.990 -10.380 1.00 95.06 119 ARG A N 1
ATOM 1009 C CA . ARG A 1 119 ? 14.310 -6.158 -10.245 1.00 95.06 119 ARG A CA 1
ATOM 1010 C C . ARG A 1 119 ? 13.855 -6.359 -8.814 1.00 95.06 119 ARG A C 1
ATOM 1012 O O . ARG A 1 119 ? 12.659 -6.463 -8.602 1.00 95.06 119 ARG A O 1
ATOM 1019 N N . LYS A 1 120 ? 14.770 -6.317 -7.845 1.00 95.94 120 LYS A N 1
ATOM 1020 C CA . LYS A 1 120 ? 14.400 -6.443 -6.433 1.00 95.94 120 LYS A CA 1
ATOM 1021 C C . LYS A 1 120 ? 13.375 -5.382 -6.017 1.00 95.94 120 LYS A C 1
ATOM 1023 O O . LYS A 1 120 ? 12.332 -5.721 -5.476 1.00 95.94 120 LYS A O 1
ATOM 1028 N N . LEU A 1 121 ? 13.652 -4.108 -6.309 1.00 96.44 121 LEU A N 1
ATOM 1029 C CA . LEU A 1 121 ? 12.743 -3.014 -5.953 1.00 96.44 121 LEU A CA 1
ATOM 1030 C C . LEU A 1 121 ? 11.403 -3.108 -6.692 1.00 96.44 121 LEU A C 1
ATOM 1032 O O . LEU A 1 121 ? 10.365 -2.772 -6.127 1.00 96.44 121 LEU A O 1
ATOM 1036 N N . PHE A 1 122 ? 11.422 -3.560 -7.948 1.00 96.12 122 PHE A N 1
ATOM 1037 C CA . PHE A 1 122 ? 10.211 -3.786 -8.726 1.00 96.12 122 PHE A CA 1
ATOM 1038 C C . PHE A 1 122 ? 9.377 -4.942 -8.171 1.00 96.12 122 PHE A C 1
ATOM 1040 O O . PHE A 1 122 ? 8.162 -4.798 -8.092 1.00 96.12 122 PHE A O 1
ATOM 1047 N N . ASP A 1 123 ? 9.998 -6.050 -7.770 1.00 96.00 123 ASP A N 1
ATOM 1048 C CA . ASP A 1 123 ? 9.307 -7.205 -7.193 1.00 96.00 123 ASP A CA 1
ATOM 1049 C C . ASP A 1 123 ? 8.653 -6.824 -5.854 1.00 96.00 123 ASP A C 1
ATOM 1051 O O . ASP A 1 123 ? 7.456 -7.055 -5.678 1.00 96.00 123 ASP A O 1
ATOM 1055 N N . ASP A 1 124 ? 9.380 -6.120 -4.976 1.00 97.00 124 ASP A N 1
ATOM 1056 C CA . ASP A 1 124 ? 8.850 -5.594 -3.707 1.00 97.00 124 ASP A CA 1
ATOM 1057 C C . ASP A 1 124 ? 7.668 -4.630 -3.943 1.00 97.00 124 ASP A C 1
ATOM 1059 O O . ASP A 1 124 ? 6.651 -4.673 -3.243 1.00 97.00 124 ASP A O 1
ATOM 1063 N N . PHE A 1 125 ? 7.777 -3.756 -4.951 1.00 95.94 125 PHE A N 1
ATOM 1064 C CA . PHE A 1 125 ? 6.680 -2.888 -5.388 1.00 95.94 125 PHE A CA 1
ATOM 1065 C C . PHE A 1 125 ? 5.489 -3.693 -5.905 1.00 95.94 125 PHE A C 1
ATOM 1067 O O . PHE A 1 125 ? 4.348 -3.372 -5.580 1.00 95.94 125 PHE A O 1
ATOM 1074 N N . LEU A 1 126 ? 5.731 -4.706 -6.731 1.00 95.50 126 LEU A N 1
ATOM 1075 C CA . LEU A 1 126 ? 4.689 -5.465 -7.404 1.00 95.50 126 LEU A CA 1
ATOM 1076 C C . LEU A 1 126 ? 3.907 -6.321 -6.404 1.00 95.50 126 LEU A C 1
ATOM 1078 O O . LEU A 1 126 ? 2.682 -6.397 -6.493 1.00 95.50 126 LEU A O 1
ATOM 1082 N N . ASP A 1 127 ? 4.596 -6.908 -5.429 1.00 95.50 127 ASP A N 1
ATOM 1083 C CA . ASP A 1 127 ? 3.990 -7.600 -4.293 1.00 95.50 127 ASP A CA 1
ATOM 1084 C C . ASP A 1 127 ? 3.083 -6.656 -3.505 1.00 95.50 127 ASP A C 1
ATOM 1086 O O . ASP A 1 127 ? 1.898 -6.944 -3.327 1.00 95.50 127 ASP A O 1
ATOM 1090 N N . ALA A 1 128 ? 3.603 -5.490 -3.120 1.00 95.06 128 ALA A N 1
ATOM 1091 C CA . ALA A 1 128 ? 2.848 -4.471 -2.403 1.00 95.06 128 ALA A CA 1
ATOM 1092 C C . ALA A 1 128 ? 1.627 -3.979 -3.202 1.00 95.06 128 ALA A C 1
ATOM 1094 O O . ALA A 1 128 ? 0.514 -3.938 -2.682 1.00 95.06 128 ALA A O 1
ATOM 1095 N N . TRP A 1 129 ? 1.802 -3.674 -4.489 1.00 93.69 129 TRP A N 1
ATOM 1096 C CA . TRP A 1 129 ? 0.746 -3.175 -5.372 1.00 93.69 129 TRP A CA 1
ATOM 1097 C C . TRP A 1 129 ? -0.399 -4.176 -5.551 1.00 93.69 129 TRP A C 1
ATOM 1099 O O . TRP A 1 129 ? -1.569 -3.788 -5.598 1.00 93.69 129 TRP A O 1
ATOM 1109 N N . TYR A 1 130 ? -0.084 -5.471 -5.642 1.00 93.62 130 TYR A N 1
ATOM 1110 C CA . TYR A 1 130 ? -1.096 -6.519 -5.774 1.00 93.62 130 TYR A CA 1
ATOM 1111 C C . TYR A 1 130 ? -1.671 -6.999 -4.434 1.00 93.62 130 TYR A C 1
ATOM 1113 O O . TYR A 1 130 ? -2.723 -7.645 -4.434 1.00 93.62 130 TYR A O 1
ATOM 1121 N N . ALA A 1 131 ? -1.045 -6.665 -3.310 1.00 93.44 131 ALA A N 1
ATOM 1122 C CA . ALA A 1 131 ? -1.585 -6.947 -1.985 1.00 93.44 131 ALA A CA 1
ATOM 1123 C C . ALA A 1 131 ? -2.618 -5.905 -1.516 1.00 93.44 131 ALA A C 1
ATOM 1125 O O . ALA A 1 131 ? -3.413 -6.202 -0.630 1.00 93.44 131 ALA A O 1
ATOM 1126 N N . LEU A 1 132 ? -2.657 -4.717 -2.134 1.00 92.88 132 LEU A N 1
ATOM 1127 C CA . LEU A 1 132 ? -3.629 -3.668 -1.808 1.00 92.88 132 LEU A CA 1
ATOM 1128 C C . LEU A 1 132 ? -5.082 -4.134 -1.983 1.00 92.88 132 LEU A C 1
ATOM 1130 O O . LEU A 1 132 ? -5.477 -4.574 -3.064 1.00 92.88 132 LEU A O 1
ATOM 1134 N N . THR A 1 133 ? -5.903 -3.943 -0.958 1.00 92.06 133 THR A N 1
ATOM 1135 C CA . THR A 1 133 ? -7.333 -4.301 -0.930 1.00 92.06 133 THR A CA 1
ATOM 1136 C C . THR A 1 133 ? -8.262 -3.099 -1.101 1.00 92.06 133 THR A C 1
ATOM 1138 O O . THR A 1 133 ? -9.471 -3.232 -0.951 1.00 92.06 133 THR A O 1
ATOM 1141 N N . LEU A 1 134 ? -7.713 -1.928 -1.439 1.00 89.44 134 LEU A N 1
ATOM 1142 C CA . LEU A 1 134 ? -8.482 -0.703 -1.662 1.00 89.44 134 LEU A CA 1
ATOM 1143 C C . LEU A 1 134 ? -9.537 -0.904 -2.761 1.00 89.44 134 LEU A C 1
ATOM 1145 O O . LEU A 1 134 ? -9.216 -1.384 -3.845 1.00 89.44 134 LEU A O 1
ATOM 1149 N N . GLU A 1 135 ? -10.778 -0.490 -2.512 1.00 88.75 135 GLU A N 1
ATOM 1150 C CA . GLU A 1 135 ? -11.847 -0.518 -3.524 1.00 88.75 135 GLU A CA 1
ATOM 1151 C C . GLU A 1 135 ? -11.908 0.786 -4.329 1.00 88.75 135 GLU A C 1
ATOM 1153 O O . GLU A 1 135 ? -12.099 0.787 -5.552 1.00 88.75 135 GLU A O 1
ATOM 1158 N N . GLU A 1 136 ? -11.707 1.912 -3.643 1.00 89.88 136 GLU A N 1
ATOM 1159 C CA . GLU A 1 136 ? -11.758 3.258 -4.201 1.00 89.88 136 GLU A CA 1
ATOM 1160 C C . GLU A 1 136 ? -10.564 4.085 -3.726 1.00 89.88 136 GLU A C 1
ATOM 1162 O O . GLU A 1 136 ? -10.129 3.992 -2.579 1.00 89.88 136 GLU A O 1
ATOM 1167 N N . VAL A 1 137 ? -10.039 4.924 -4.618 1.00 90.06 137 VAL A N 1
ATOM 1168 C CA . VAL A 1 137 ? -8.934 5.844 -4.327 1.00 90.06 137 VAL A CA 1
ATOM 1169 C C . VAL A 1 137 ? -9.283 7.252 -4.788 1.00 90.06 137 VAL A C 1
ATOM 1171 O O . VAL A 1 137 ? -9.979 7.442 -5.788 1.00 90.06 137 VAL A O 1
ATOM 1174 N N . ARG A 1 138 ? -8.811 8.260 -4.054 1.00 85.50 138 ARG A N 1
ATOM 1175 C CA . ARG A 1 138 ? -9.158 9.667 -4.288 1.00 85.50 138 ARG A CA 1
ATOM 1176 C C . ARG A 1 138 ? -7.935 10.508 -4.619 1.00 85.50 138 ARG A C 1
ATOM 1178 O O . ARG A 1 138 ? -6.880 10.375 -4.005 1.00 85.50 138 ARG A O 1
ATOM 1185 N N . TYR A 1 139 ? -8.103 11.418 -5.573 1.00 83.69 139 TYR A N 1
ATOM 1186 C CA . TYR A 1 139 ? -7.109 12.433 -5.908 1.00 83.69 139 TYR A CA 1
ATOM 1187 C C . TYR A 1 139 ? -7.808 13.735 -6.301 1.00 83.69 139 TYR A C 1
ATOM 1189 O O . TYR A 1 139 ? -8.605 13.772 -7.239 1.00 83.69 139 TYR A O 1
ATOM 1197 N N . GLY A 1 140 ? -7.542 14.817 -5.565 1.00 81.12 140 GLY A N 1
ATOM 1198 C CA . GLY A 1 140 ? -8.286 16.069 -5.731 1.00 81.12 140 GLY A CA 1
ATOM 1199 C C . GLY A 1 140 ? -9.791 15.866 -5.507 1.00 81.12 140 GLY A C 1
ATOM 1200 O O . GLY A 1 140 ? -10.197 15.338 -4.477 1.00 81.12 140 GLY A O 1
ATOM 1201 N N . CYS A 1 141 ? -10.614 16.275 -6.478 1.00 81.38 141 CYS A N 1
ATOM 1202 C CA . CYS A 1 141 ? -12.075 16.091 -6.448 1.00 81.38 141 CYS A CA 1
ATOM 1203 C C . CYS A 1 141 ? -12.546 14.809 -7.163 1.00 81.38 141 CYS A C 1
ATOM 1205 O O . CYS A 1 141 ? -13.743 14.634 -7.382 1.00 81.38 141 CYS A O 1
ATOM 1207 N N . G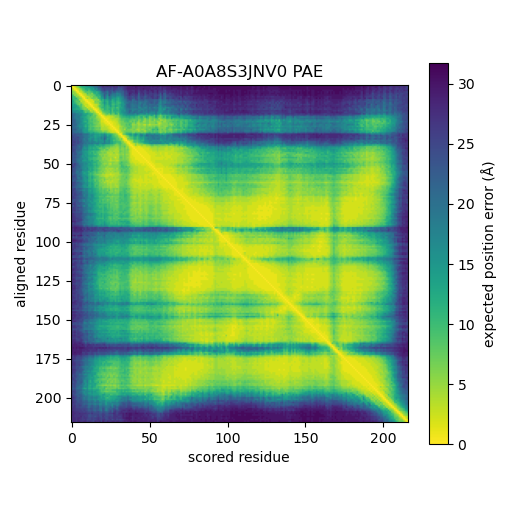LN A 1 142 ? -11.623 13.937 -7.578 1.00 83.12 142 GLN A N 1
ATOM 1208 C CA . GLN A 1 142 ? -11.925 12.738 -8.356 1.00 83.12 142 GLN A CA 1
ATOM 1209 C C . GLN A 1 142 ? -11.826 11.483 -7.488 1.00 83.12 142 GLN A C 1
ATOM 1211 O O . GLN A 1 142 ? -10.944 11.362 -6.634 1.00 83.12 142 GLN A O 1
ATOM 1216 N N . THR A 1 143 ? -12.744 10.546 -7.725 1.00 86.62 143 THR A N 1
ATOM 1217 C CA . THR A 1 143 ? -12.746 9.210 -7.118 1.00 86.62 143 THR A CA 1
ATOM 1218 C C . THR A 1 143 ? -12.605 8.180 -8.227 1.00 86.62 143 THR A C 1
ATOM 1220 O O . THR A 1 143 ? -13.346 8.214 -9.209 1.00 86.62 143 THR A O 1
ATOM 1223 N N . PHE A 1 144 ? -11.655 7.269 -8.065 1.00 86.88 144 PHE A N 1
ATOM 1224 C CA . PHE A 1 144 ? -11.347 6.215 -9.018 1.00 86.88 144 PHE A CA 1
ATOM 1225 C C . PHE A 1 144 ? -11.628 4.864 -8.378 1.00 86.88 144 PHE A C 1
ATOM 1227 O O . PHE A 1 144 ? -11.287 4.638 -7.217 1.00 86.88 144 PHE A O 1
ATOM 1234 N N . LYS A 1 145 ? -12.194 3.937 -9.152 1.00 87.75 145 LYS A N 1
ATOM 1235 C CA . LYS A 1 145 ? -12.271 2.538 -8.729 1.00 87.75 145 LYS A CA 1
ATOM 1236 C C . LYS A 1 145 ? -10.891 1.915 -8.861 1.00 87.75 145 LYS A C 1
ATOM 1238 O O . LYS A 1 145 ? -10.319 1.923 -9.952 1.00 87.75 145 LYS A O 1
ATOM 1243 N N . PHE A 1 146 ? -10.373 1.358 -7.775 1.00 85.50 146 PHE A N 1
ATOM 1244 C CA . PHE A 1 146 ? -9.092 0.675 -7.793 1.00 85.50 146 PHE A CA 1
ATOM 1245 C C . PHE A 1 146 ? -9.282 -0.725 -8.372 1.00 85.50 146 PHE A C 1
ATOM 1247 O O . PHE A 1 146 ? -9.681 -1.672 -7.699 1.00 85.50 146 PHE A O 1
ATOM 1254 N N . LYS A 1 147 ? -9.053 -0.843 -9.681 1.00 82.81 147 LYS A N 1
ATOM 1255 C CA . LYS A 1 147 ? -9.140 -2.113 -10.400 1.00 82.81 147 LYS A CA 1
ATOM 1256 C C . LYS A 1 147 ? -7.840 -2.387 -11.126 1.00 82.81 147 LYS A C 1
ATOM 1258 O O . LYS A 1 147 ? -7.371 -1.587 -11.932 1.00 82.81 147 LYS A O 1
ATOM 1263 N N . ARG A 1 148 ? -7.275 -3.555 -10.842 1.00 82.19 148 ARG A N 1
ATOM 1264 C CA . ARG A 1 148 ? -6.109 -4.081 -11.543 1.00 82.19 148 ARG A CA 1
ATOM 1265 C C . ARG A 1 148 ? -6.605 -4.799 -12.792 1.00 82.19 148 ARG A C 1
ATOM 1267 O O . ARG A 1 148 ? -7.210 -5.860 -12.707 1.00 82.19 148 ARG A O 1
ATOM 1274 N N . ASN A 1 149 ? -6.381 -4.181 -13.949 1.00 78.00 149 ASN A N 1
ATOM 1275 C CA . ASN A 1 149 ? -6.830 -4.713 -15.242 1.00 78.00 149 ASN A CA 1
ATOM 1276 C C . ASN A 1 149 ? -5.862 -5.749 -15.830 1.00 78.00 149 ASN A C 1
ATOM 1278 O O . ASN A 1 149 ? -6.166 -6.384 -16.837 1.00 78.00 149 ASN A O 1
ATOM 1282 N N . LEU A 1 150 ? -4.687 -5.901 -15.221 1.00 85.75 150 LEU A N 1
ATOM 1283 C CA . LEU A 1 150 ? -3.632 -6.792 -15.676 1.00 85.75 150 LEU A CA 1
ATOM 1284 C C . LEU A 1 150 ? -3.319 -7.819 -14.585 1.00 85.75 150 LEU A C 1
ATOM 1286 O O . LEU A 1 150 ? -3.400 -7.485 -13.401 1.00 85.75 150 LEU A O 1
ATOM 1290 N N . PRO A 1 151 ? -2.959 -9.055 -14.964 1.00 89.38 151 PRO A N 1
ATOM 1291 C CA . PRO A 1 151 ? -2.376 -10.006 -14.036 1.00 89.38 151 PRO A CA 1
ATOM 1292 C C . PRO A 1 151 ? -0.937 -9.594 -13.697 1.00 89.38 151 PRO A C 1
ATOM 1294 O O . PRO A 1 151 ? -0.261 -8.921 -14.488 1.00 89.38 151 PRO A O 1
ATOM 1297 N N . LYS A 1 152 ? -0.471 -10.022 -12.522 1.00 91.06 152 LYS A N 1
ATOM 1298 C CA . LYS A 1 152 ? 0.818 -9.633 -11.939 1.00 91.06 152 LYS A CA 1
ATOM 1299 C C . LYS A 1 152 ? 1.983 -9.869 -12.899 1.00 91.06 152 LYS A C 1
ATOM 1301 O O . LYS A 1 152 ? 2.804 -8.981 -13.109 1.00 91.06 152 LYS A O 1
ATOM 1306 N N . GLU A 1 153 ? 1.986 -11.016 -13.561 1.00 89.88 153 GLU A N 1
ATOM 1307 C CA . GLU A 1 153 ? 3.051 -11.486 -14.450 1.00 89.88 153 GLU A CA 1
ATOM 1308 C C . GLU A 1 153 ? 3.181 -10.614 -15.703 1.00 89.88 153 GLU A C 1
ATOM 1310 O O . GLU A 1 153 ? 4.273 -10.436 -16.233 1.00 89.88 153 GLU A O 1
ATOM 1315 N N . LYS A 1 154 ? 2.072 -10.021 -16.162 1.00 92.31 154 LYS A N 1
ATOM 1316 C CA . LYS A 1 154 ? 2.042 -9.178 -17.365 1.00 92.31 154 LYS A CA 1
ATOM 1317 C C . LYS A 1 154 ? 2.250 -7.699 -17.065 1.00 92.31 154 LYS A C 1
ATOM 1319 O O . LYS A 1 154 ? 2.329 -6.899 -17.999 1.00 92.31 154 LYS A O 1
ATOM 1324 N N . TYR A 1 155 ? 2.329 -7.307 -15.794 1.00 91.69 155 TYR A N 1
ATOM 1325 C CA . TYR A 1 155 ? 2.427 -5.899 -15.422 1.00 91.69 155 TYR A CA 1
ATOM 1326 C C . TYR A 1 155 ? 3.682 -5.248 -16.014 1.00 91.69 155 TYR A C 1
ATOM 1328 O O . TYR A 1 155 ? 3.599 -4.180 -16.613 1.00 91.69 155 TYR A O 1
ATOM 1336 N N . ALA A 1 156 ? 4.838 -5.912 -15.923 1.00 90.12 156 ALA A N 1
ATOM 1337 C CA . ALA A 1 156 ? 6.101 -5.359 -16.410 1.00 90.12 156 ALA A CA 1
ATOM 1338 C C . ALA A 1 156 ? 6.112 -5.100 -17.929 1.00 90.12 156 ALA A C 1
ATOM 1340 O O . ALA A 1 156 ? 6.672 -4.112 -18.408 1.00 90.12 156 ALA A O 1
ATOM 1341 N N . GLU A 1 157 ? 5.483 -5.991 -18.691 1.00 91.00 157 GLU A N 1
ATOM 1342 C CA . GLU A 1 157 ? 5.429 -5.929 -20.154 1.00 91.00 157 GLU A CA 1
ATOM 1343 C C . GLU A 1 157 ? 4.505 -4.807 -20.648 1.00 91.00 157 GLU A C 1
ATOM 1345 O O . GLU A 1 157 ? 4.735 -4.218 -21.704 1.00 91.00 157 GLU A O 1
ATOM 1350 N N . ASN A 1 158 ? 3.471 -4.488 -19.865 1.00 88.94 158 ASN A N 1
ATOM 1351 C CA . ASN A 1 158 ? 2.402 -3.571 -20.257 1.00 88.94 158 ASN A CA 1
ATOM 1352 C C . ASN A 1 158 ? 2.504 -2.190 -19.598 1.00 88.94 158 ASN A C 1
ATOM 1354 O O . ASN A 1 158 ? 1.877 -1.244 -20.072 1.00 88.94 158 ASN A O 1
ATOM 1358 N N . THR A 1 159 ? 3.335 -2.028 -18.571 1.00 88.94 159 THR A N 1
ATOM 1359 C CA . THR A 1 159 ? 3.511 -0.753 -17.865 1.00 88.94 159 THR A CA 1
ATOM 1360 C C . THR A 1 159 ? 4.695 0.025 -18.436 1.00 88.94 159 THR A C 1
ATOM 1362 O O . THR A 1 159 ? 5.823 -0.469 -18.507 1.00 88.94 159 THR A O 1
ATOM 1365 N N . SER A 1 160 ? 4.440 1.258 -18.880 1.00 89.06 160 SER A N 1
ATOM 1366 C CA . SER A 1 160 ? 5.493 2.190 -19.299 1.00 89.06 160 SER A CA 1
ATOM 1367 C C . SER A 1 160 ? 6.067 2.957 -18.108 1.00 89.06 160 SER A C 1
ATOM 1369 O O . SER A 1 160 ? 5.410 3.110 -17.078 1.00 89.06 160 SER A O 1
ATOM 1371 N N . ILE A 1 161 ? 7.279 3.493 -18.256 1.00 87.88 161 ILE A N 1
ATOM 1372 C CA . ILE A 1 161 ? 7.896 4.352 -17.230 1.00 87.88 161 ILE A CA 1
ATOM 1373 C C . ILE A 1 161 ? 7.024 5.577 -16.934 1.00 87.88 161 ILE A C 1
ATOM 1375 O O . ILE A 1 161 ? 6.866 5.972 -15.780 1.00 87.88 161 ILE A O 1
ATOM 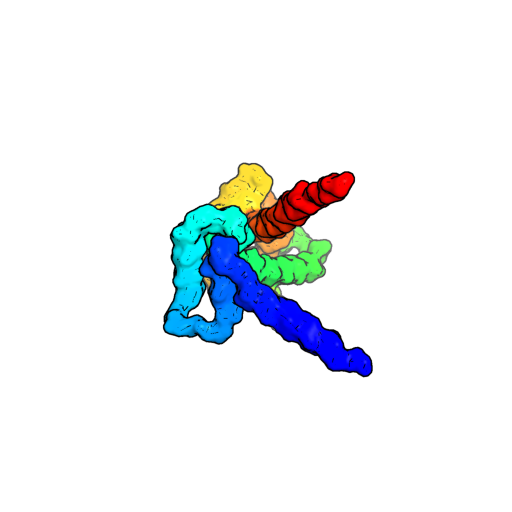1379 N N . ALA A 1 162 ? 6.394 6.143 -17.964 1.00 84.56 162 ALA A N 1
ATOM 1380 C CA . ALA A 1 162 ? 5.462 7.253 -17.827 1.00 84.56 162 ALA A CA 1
ATOM 1381 C C . ALA A 1 162 ? 4.306 6.947 -16.871 1.00 84.56 162 ALA A C 1
ATOM 1383 O O . ALA A 1 162 ? 3.882 7.842 -16.153 1.00 84.56 162 ALA A O 1
ATOM 1384 N N . MET A 1 163 ? 3.809 5.711 -16.835 1.00 84.38 163 MET A N 1
ATOM 1385 C CA . MET A 1 163 ? 2.697 5.346 -15.958 1.00 84.38 163 MET A CA 1
ATOM 1386 C C . MET A 1 163 ? 3.072 5.385 -14.472 1.00 84.38 163 MET A C 1
ATOM 1388 O O . MET A 1 163 ? 2.211 5.623 -13.631 1.00 84.38 163 MET A O 1
ATOM 1392 N N . LEU A 1 164 ? 4.354 5.187 -14.156 1.00 86.06 164 LEU A N 1
ATOM 1393 C CA . LEU A 1 164 ? 4.873 5.202 -12.789 1.00 86.06 164 LEU A CA 1
ATOM 1394 C C . LEU A 1 164 ? 5.395 6.585 -12.371 1.00 86.06 164 LEU A C 1
ATOM 1396 O O . LEU A 1 164 ? 5.346 6.922 -11.192 1.00 86.06 164 LEU A O 1
ATOM 1400 N N . LEU A 1 165 ? 5.899 7.378 -13.325 1.00 82.38 165 LEU A N 1
ATOM 1401 C CA . LEU A 1 165 ? 6.583 8.648 -13.049 1.00 82.38 165 LEU A CA 1
ATOM 1402 C C . LEU A 1 165 ? 5.808 9.908 -13.429 1.00 82.38 165 LEU A C 1
ATOM 1404 O O . LEU A 1 165 ? 6.038 10.963 -12.842 1.00 82.38 165 LEU A O 1
ATOM 1408 N N . LEU A 1 166 ? 4.945 9.853 -14.443 1.00 72.25 166 LEU A N 1
ATOM 1409 C CA . LEU A 1 166 ? 4.252 11.038 -14.936 1.00 72.25 166 LEU A CA 1
ATOM 1410 C C . LEU A 1 166 ? 2.840 11.082 -14.378 1.00 72.25 166 LEU A C 1
ATOM 1412 O O . LEU A 1 166 ? 1.997 10.279 -14.750 1.00 72.25 166 LEU A O 1
ATOM 1416 N N . THR A 1 167 ? 2.541 12.110 -13.596 1.00 62.53 167 THR A N 1
ATOM 1417 C CA . THR A 1 167 ? 1.176 12.463 -13.197 1.00 62.53 167 THR A CA 1
ATOM 1418 C C . THR A 1 167 ? 0.480 13.218 -14.330 1.00 62.53 167 THR A C 1
ATOM 1420 O O . THR A 1 167 ? 0.199 14.413 -14.257 1.00 62.53 167 THR A O 1
ATOM 1423 N N . SER A 1 168 ? 0.267 12.551 -15.465 1.00 57.91 168 SER A N 1
ATOM 1424 C CA . SER A 1 168 ? -0.465 13.161 -16.578 1.00 57.91 168 SER A CA 1
ATOM 1425 C C . SER A 1 168 ? -1.978 13.087 -16.350 1.00 57.91 168 SER A C 1
ATOM 1427 O O . SER A 1 168 ? -2.462 12.246 -15.603 1.00 57.91 168 SER A O 1
ATOM 1429 N N . SER A 1 169 ? -2.754 13.939 -17.018 1.00 51.19 169 SER A N 1
ATOM 1430 C CA . SER A 1 169 ? -4.224 13.978 -16.922 1.00 51.19 169 SER A CA 1
ATOM 1431 C C . SER A 1 169 ? -4.947 12.766 -17.535 1.00 51.19 169 SER A C 1
ATOM 1433 O O . SER A 1 169 ? -6.138 12.851 -17.817 1.00 51.19 169 SER A O 1
ATOM 1435 N N . ARG A 1 170 ? -4.238 11.664 -17.814 1.00 60.09 170 ARG A N 1
ATOM 1436 C CA . ARG A 1 170 ? -4.836 10.400 -18.257 1.00 60.09 170 ARG A CA 1
ATOM 1437 C C . ARG A 1 170 ? -5.137 9.535 -17.035 1.00 60.09 170 ARG A C 1
ATOM 1439 O O . ARG A 1 170 ? -4.264 9.364 -16.183 1.00 60.09 170 ARG A O 1
ATOM 1446 N N . ASP A 1 171 ? -6.339 8.964 -16.997 1.00 60.56 171 ASP A N 1
ATOM 1447 C CA . ASP A 1 171 ? -6.903 8.241 -15.844 1.00 60.56 171 ASP A CA 1
ATOM 1448 C C . ASP A 1 171 ? -5.959 7.179 -15.252 1.00 60.56 171 ASP A C 1
ATOM 1450 O O . ASP A 1 171 ? -5.791 7.094 -14.037 1.00 60.56 171 ASP A O 1
ATOM 1454 N N . GLU A 1 172 ? -5.262 6.415 -16.098 1.00 62.59 172 GLU A N 1
ATOM 1455 C CA . GLU A 1 172 ? -4.347 5.353 -15.653 1.00 62.59 172 GLU A CA 1
ATOM 1456 C C . GLU A 1 172 ? -3.117 5.884 -14.906 1.00 62.59 172 GLU A C 1
ATOM 1458 O O . GLU A 1 172 ? -2.648 5.258 -13.958 1.00 62.59 172 GLU A O 1
ATOM 1463 N N . THR A 1 173 ? -2.614 7.061 -15.291 1.00 69.00 173 THR A N 1
ATOM 1464 C CA . THR A 1 173 ? -1.452 7.678 -14.637 1.00 69.00 173 THR A CA 1
ATOM 1465 C C . THR A 1 173 ? -1.811 8.385 -13.330 1.00 69.00 173 THR A C 1
ATOM 1467 O O . THR A 1 173 ? -0.950 8.609 -12.484 1.00 69.00 173 THR A O 1
ATOM 1470 N N . MET A 1 174 ? -3.095 8.698 -13.130 1.00 79.31 174 MET A N 1
ATOM 1471 C CA . MET A 1 174 ? -3.600 9.269 -11.880 1.00 79.31 174 MET A CA 1
ATOM 1472 C C . MET A 1 174 ? -3.884 8.209 -10.816 1.00 79.31 174 MET A C 1
ATOM 1474 O O . MET A 1 174 ? -3.850 8.532 -9.631 1.00 79.31 174 MET A O 1
ATOM 1478 N N . LEU A 1 175 ? -4.104 6.947 -11.205 1.00 84.88 175 LEU A N 1
ATOM 1479 C CA . LEU A 1 175 ? -4.438 5.865 -10.275 1.00 84.88 175 LEU A CA 1
ATOM 1480 C C . LEU A 1 175 ? -3.356 5.650 -9.207 1.00 84.88 175 LEU A C 1
ATOM 1482 O O . LEU A 1 175 ? -3.675 5.524 -8.026 1.00 84.88 175 LEU A O 1
ATOM 1486 N N . LEU A 1 176 ? -2.080 5.648 -9.603 1.00 87.06 176 LEU A N 1
ATOM 1487 C CA . LEU A 1 176 ? -0.960 5.481 -8.673 1.00 87.06 176 LEU A CA 1
ATOM 1488 C C . LEU A 1 176 ? -0.880 6.643 -7.675 1.00 87.06 176 LEU A C 1
ATOM 1490 O O . LEU A 1 176 ? -0.739 6.425 -6.474 1.00 87.06 176 LEU A O 1
ATOM 1494 N N . SER A 1 177 ? -1.036 7.880 -8.151 1.00 87.19 177 SER A N 1
ATOM 1495 C CA . SER A 1 177 ? -1.057 9.063 -7.284 1.00 87.19 177 SER A CA 1
ATOM 1496 C C . SER A 1 177 ? -2.267 9.086 -6.354 1.00 87.19 177 SER A C 1
ATOM 1498 O O . SER A 1 177 ? -2.126 9.438 -5.185 1.00 87.19 177 SER A O 1
ATOM 1500 N N . ALA A 1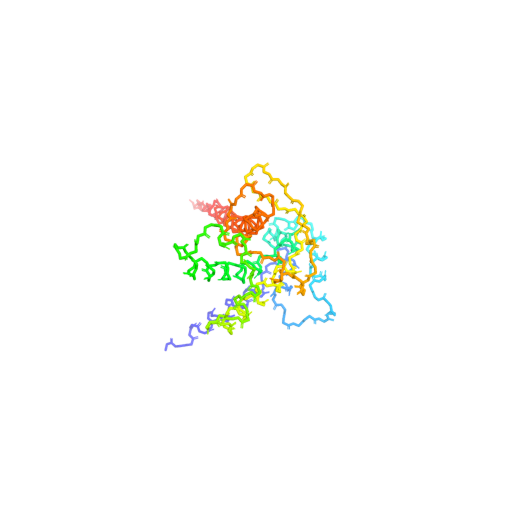 178 ? -3.440 8.685 -6.845 1.00 89.25 178 ALA A N 1
ATOM 1501 C CA . ALA A 1 178 ? -4.648 8.546 -6.042 1.00 89.25 178 ALA A CA 1
ATOM 1502 C C . ALA A 1 178 ? -4.464 7.493 -4.947 1.00 89.25 178 ALA A C 1
ATOM 1504 O O . ALA A 1 178 ? -4.826 7.730 -3.796 1.00 89.25 178 ALA A O 1
ATOM 1505 N N . CYS A 1 179 ? -3.844 6.360 -5.278 1.00 89.94 179 CYS A N 1
ATOM 1506 C CA . CYS A 1 179 ? -3.521 5.307 -4.325 1.00 89.94 179 CYS A CA 1
ATOM 1507 C C . CYS A 1 179 ? -2.576 5.813 -3.229 1.00 89.94 179 CYS A C 1
ATOM 1509 O O . CYS A 1 179 ? -2.897 5.711 -2.048 1.00 89.94 179 CYS A O 1
ATOM 1511 N N . LEU A 1 180 ? -1.451 6.426 -3.610 1.00 90.19 180 LEU A N 1
ATOM 1512 C CA . LEU A 1 180 ? -0.496 7.004 -2.661 1.00 90.19 180 LEU A CA 1
ATOM 1513 C C . LEU A 1 180 ? -1.152 8.038 -1.747 1.00 90.19 180 LEU A C 1
ATOM 1515 O O . LEU A 1 180 ? -0.956 8.002 -0.535 1.00 90.19 180 LEU A O 1
ATOM 1519 N N . LYS A 1 181 ? -1.954 8.941 -2.319 1.00 90.69 181 LYS A N 1
ATOM 1520 C CA . LYS A 1 181 ? -2.663 9.974 -1.564 1.00 90.69 181 LYS A CA 1
ATOM 1521 C C . LYS A 1 181 ? -3.654 9.365 -0.577 1.00 90.69 181 LYS A C 1
ATOM 1523 O O . LYS A 1 181 ? -3.661 9.767 0.579 1.00 90.69 181 LYS A O 1
ATOM 1528 N N . THR A 1 182 ? -4.427 8.375 -1.015 1.00 91.56 182 THR A N 1
ATOM 1529 C CA . THR A 1 182 ? -5.416 7.683 -0.176 1.00 91.56 182 THR A CA 1
ATOM 1530 C C . THR A 1 182 ? -4.740 6.993 1.005 1.00 91.56 182 THR A C 1
ATOM 1532 O O . THR A 1 182 ? -5.144 7.201 2.142 1.00 91.56 182 THR A O 1
ATOM 1535 N N . ILE A 1 183 ? -3.664 6.236 0.769 1.00 91.31 183 ILE A N 1
ATOM 1536 C CA . ILE A 1 183 ? -2.947 5.535 1.845 1.00 91.31 183 ILE A CA 1
ATOM 1537 C C . ILE A 1 183 ? -2.260 6.528 2.795 1.00 91.31 183 ILE A C 1
ATOM 1539 O O . ILE A 1 183 ? -2.304 6.351 4.012 1.00 91.31 183 ILE A O 1
ATOM 1543 N N . ALA A 1 184 ? -1.669 7.603 2.266 1.00 90.69 184 ALA A N 1
ATOM 1544 C CA . ALA A 1 184 ? -1.088 8.660 3.090 1.00 90.69 184 ALA A CA 1
ATOM 1545 C C . ALA A 1 184 ? -2.151 9.368 3.948 1.00 90.69 184 ALA A C 1
ATOM 1547 O O . ALA A 1 184 ? -1.896 9.693 5.106 1.00 90.69 184 ALA A O 1
ATOM 1548 N N . ASP A 1 185 ? -3.354 9.578 3.412 1.00 90.81 185 ASP A N 1
ATOM 1549 C CA . ASP A 1 185 ? -4.471 10.148 4.162 1.00 90.81 185 ASP A CA 1
ATOM 1550 C C . ASP A 1 185 ? -4.963 9.202 5.253 1.00 90.81 185 ASP A C 1
ATOM 1552 O O . ASP A 1 185 ? -5.153 9.659 6.377 1.00 90.81 185 ASP A O 1
ATOM 1556 N N . LEU A 1 186 ? -5.042 7.892 4.993 1.00 90.12 186 LEU A N 1
ATOM 1557 C CA . LEU A 1 186 ? -5.315 6.891 6.033 1.00 90.12 186 LEU A CA 1
ATOM 1558 C C . LEU A 1 186 ? -4.295 6.979 7.177 1.00 90.12 186 LEU A C 1
ATOM 1560 O O . LEU A 1 186 ? -4.673 7.037 8.348 1.00 90.12 186 LEU A O 1
ATOM 1564 N N . GLN A 1 187 ? -3.001 7.052 6.853 1.00 89.31 187 GLN A N 1
ATOM 1565 C CA . GLN A 1 187 ? -1.942 7.193 7.853 1.00 89.31 187 GLN A CA 1
ATOM 1566 C C . GLN A 1 187 ? -2.084 8.494 8.662 1.00 89.31 187 GLN A C 1
ATOM 1568 O O . GLN A 1 187 ? -1.979 8.479 9.892 1.00 89.31 187 GLN A O 1
ATOM 1573 N N . ASN A 1 188 ? -2.352 9.616 7.991 1.00 89.75 188 ASN A N 1
ATOM 1574 C CA . ASN A 1 188 ? -2.530 10.914 8.639 1.00 89.75 188 ASN A CA 1
ATOM 1575 C C . ASN A 1 188 ? -3.787 10.956 9.513 1.00 89.75 188 ASN A C 1
ATOM 1577 O O . ASN A 1 188 ? -3.764 11.540 10.594 1.00 89.75 188 ASN A O 1
ATOM 1581 N N . GLU A 1 189 ? -4.883 10.339 9.079 1.00 89.31 189 GLU A N 1
ATOM 1582 C CA . GLU A 1 189 ? -6.121 10.229 9.850 1.00 89.31 189 GLU A CA 1
ATOM 1583 C C . GLU A 1 189 ? -5.900 9.461 11.153 1.00 89.31 189 GLU A C 1
ATOM 1585 O O . GLU A 1 189 ? -6.324 9.937 12.208 1.00 89.31 189 GLU A O 1
ATOM 1590 N N . ILE A 1 190 ? -5.183 8.332 11.104 1.00 88.31 190 ILE A N 1
ATOM 1591 C CA . ILE A 1 190 ? -4.802 7.566 12.299 1.00 88.31 190 ILE A CA 1
ATOM 1592 C C . ILE A 1 190 ? -3.969 8.443 13.232 1.00 88.31 190 ILE A C 1
ATOM 1594 O O . ILE A 1 190 ? -4.299 8.581 14.411 1.00 88.31 190 ILE A O 1
ATOM 1598 N N . PHE A 1 191 ? -2.921 9.084 12.709 1.00 87.94 191 PHE A N 1
ATOM 1599 C CA . PHE A 1 191 ? -2.053 9.943 13.510 1.00 87.94 191 PHE A CA 1
ATOM 1600 C C . PHE A 1 191 ? -2.835 11.081 14.180 1.00 87.94 191 PHE A C 1
ATOM 1602 O O . PHE A 1 191 ? -2.729 11.286 15.391 1.00 87.94 191 PHE A O 1
ATOM 1609 N N . ASN A 1 192 ? -3.675 11.780 13.417 1.00 88.62 192 ASN A N 1
ATOM 1610 C CA . ASN A 1 192 ? -4.496 12.881 13.912 1.00 88.62 192 ASN A CA 1
ATOM 1611 C C . ASN A 1 192 ? -5.510 12.407 14.957 1.00 88.62 192 ASN A C 1
ATOM 1613 O O . ASN A 1 192 ? -5.700 13.079 15.973 1.00 88.62 192 ASN A O 1
ATOM 1617 N N . TYR A 1 193 ? -6.145 11.251 14.746 1.00 88.44 193 TYR A N 1
ATOM 1618 C CA . TYR A 1 193 ? -7.063 10.671 15.722 1.00 88.44 193 TYR A CA 1
ATOM 1619 C C . TYR A 1 193 ? -6.345 10.381 17.040 1.00 88.44 193 TYR A C 1
ATOM 1621 O O . TYR A 1 193 ? -6.832 10.763 18.107 1.00 88.44 193 TYR A O 1
ATOM 1629 N N . PHE A 1 194 ? -5.165 9.765 16.979 1.00 86.75 194 PHE A N 1
ATOM 1630 C CA . PHE A 1 194 ? -4.390 9.395 18.161 1.00 86.75 194 PHE A CA 1
ATOM 1631 C C . PHE A 1 194 ? -3.936 10.645 18.905 1.00 86.75 194 PHE A C 1
ATOM 1633 O O . PHE A 1 194 ? -4.158 10.761 20.110 1.00 86.75 194 PHE A O 1
ATOM 1640 N N . HIS A 1 195 ? -3.376 11.612 18.179 1.00 84.56 195 HIS A N 1
ATOM 1641 C CA . HIS A 1 195 ? -2.916 12.873 18.739 1.00 84.56 195 HIS A CA 1
ATOM 1642 C C . HIS A 1 195 ? -4.052 13.615 19.458 1.00 84.56 195 HIS A C 1
ATOM 1644 O O . HIS A 1 195 ? -3.943 13.919 20.646 1.00 84.56 195 HIS A O 1
ATOM 1650 N N . ASN A 1 196 ? -5.195 13.803 18.791 1.00 85.88 196 ASN A N 1
ATOM 1651 C CA . ASN A 1 196 ? -6.353 14.489 19.367 1.00 85.88 196 ASN A CA 1
ATOM 1652 C C . ASN A 1 196 ? -6.954 13.733 20.562 1.00 85.88 196 ASN A C 1
ATOM 1654 O O . ASN A 1 196 ? -7.363 14.345 21.554 1.00 85.88 196 ASN A O 1
ATOM 1658 N N . THR A 1 197 ? -6.993 12.401 20.507 1.00 82.25 197 THR A N 1
ATOM 1659 C CA . THR A 1 197 ? -7.511 11.560 21.597 1.00 82.25 197 THR A CA 1
ATOM 1660 C C . THR A 1 197 ? -6.610 11.634 22.834 1.00 82.25 197 THR A C 1
ATOM 1662 O O . THR A 1 197 ? -7.096 11.766 23.962 1.00 82.25 197 THR A O 1
ATOM 1665 N N . ILE A 1 198 ? -5.289 11.632 22.649 1.00 75.00 198 ILE A N 1
ATOM 1666 C CA . ILE A 1 198 ? -4.317 11.785 23.739 1.00 75.00 198 ILE A CA 1
ATOM 1667 C C . ILE A 1 198 ? -4.398 13.197 24.338 1.00 75.00 198 ILE A C 1
ATOM 1669 O O . ILE A 1 198 ? -4.464 13.350 25.564 1.00 75.00 198 ILE A O 1
ATOM 1673 N N . GLU A 1 199 ? -4.451 14.240 23.504 1.00 72.88 199 GLU A N 1
ATOM 1674 C CA . GLU A 1 199 ? -4.561 15.630 23.963 1.00 72.88 199 GLU A CA 1
ATOM 1675 C C . GLU A 1 199 ? -5.849 15.890 24.756 1.00 72.88 199 GLU A C 1
ATOM 1677 O O . GLU A 1 199 ? -5.834 16.525 25.814 1.00 72.88 199 GLU A O 1
ATOM 1682 N N . THR A 1 200 ? -6.987 15.395 24.276 1.00 70.50 200 THR A N 1
ATOM 1683 C CA . THR A 1 200 ? -8.272 15.558 24.971 1.00 70.50 200 THR A CA 1
ATOM 1684 C C . THR A 1 200 ? -8.280 14.812 26.303 1.00 70.50 200 THR A C 1
ATOM 1686 O O . THR A 1 200 ? -8.686 15.379 27.324 1.00 70.50 200 THR A O 1
ATOM 1689 N N . THR A 1 201 ? -7.743 13.592 26.351 1.00 63.22 201 THR A N 1
ATOM 1690 C CA . THR A 1 201 ? -7.647 12.799 27.586 1.00 63.22 201 THR A CA 1
ATOM 1691 C C . THR A 1 201 ? -6.748 13.475 28.627 1.00 63.22 201 THR A C 1
ATOM 1693 O O . THR A 1 201 ? -7.122 13.599 29.798 1.00 63.22 201 THR A O 1
ATOM 1696 N N . THR A 1 202 ? -5.591 13.997 28.212 1.00 60.28 202 THR A N 1
ATOM 1697 C CA . THR A 1 202 ? -4.650 14.705 29.099 1.00 60.28 202 THR A CA 1
ATOM 1698 C C . THR A 1 202 ? -5.199 16.046 29.595 1.00 60.28 202 THR A C 1
ATOM 1700 O O . THR A 1 202 ? -5.100 16.345 30.791 1.00 60.28 202 THR A O 1
ATOM 1703 N N . ARG A 1 203 ? -5.864 16.835 28.739 1.00 55.25 203 ARG A N 1
ATOM 1704 C CA . ARG A 1 203 ? -6.543 18.083 29.144 1.00 55.25 203 ARG A CA 1
ATOM 1705 C C . ARG A 1 203 ? -7.685 17.827 30.132 1.00 55.25 203 ARG A C 1
ATOM 1707 O O . ARG A 1 203 ? -7.858 18.595 31.079 1.00 55.25 203 ARG A O 1
ATOM 1714 N N . THR A 1 204 ? -8.437 16.742 29.957 1.00 57.59 204 THR A N 1
ATOM 1715 C CA . THR A 1 204 ? -9.549 16.382 30.855 1.00 57.59 204 THR A CA 1
ATOM 1716 C C . THR A 1 204 ? -9.042 15.915 32.222 1.00 57.59 204 THR A C 1
ATOM 1718 O O . THR A 1 204 ? -9.582 16.336 33.247 1.00 57.59 204 THR A O 1
ATOM 1721 N N . LYS A 1 205 ? -7.947 15.138 32.267 1.00 53.06 205 LYS A N 1
ATOM 1722 C CA . LYS A 1 205 ? -7.261 14.782 33.523 1.00 53.06 205 LYS A CA 1
ATOM 1723 C C . LYS A 1 205 ? -6.735 16.027 34.257 1.00 53.06 205 LYS A C 1
ATOM 1725 O O . LYS A 1 205 ? -6.993 16.164 35.449 1.00 53.06 205 LYS A O 1
ATOM 1730 N N . ARG A 1 206 ? -6.117 16.991 33.557 1.00 44.69 206 ARG A N 1
ATOM 1731 C CA . ARG A 1 206 ? -5.670 18.270 34.159 1.00 44.69 206 ARG A CA 1
ATOM 1732 C C . ARG A 1 206 ? -6.814 19.110 34.736 1.00 44.69 206 ARG A C 1
ATOM 1734 O O . ARG A 1 206 ? -6.636 19.724 35.779 1.00 44.69 206 ARG A O 1
ATOM 1741 N N . LYS A 1 207 ? -7.997 19.123 34.109 1.00 43.00 207 LYS A N 1
ATOM 1742 C CA . LYS A 1 207 ? -9.174 19.834 34.650 1.00 43.00 207 LYS A CA 1
ATOM 1743 C C . LYS A 1 207 ? -9.784 19.158 35.885 1.00 43.00 207 LYS A C 1
ATOM 1745 O O . LYS A 1 207 ? -10.378 19.857 36.701 1.00 43.00 207 LYS A O 1
ATOM 1750 N N . ARG A 1 208 ? -9.648 17.833 36.030 1.00 40.09 208 ARG A N 1
ATOM 1751 C CA . ARG A 1 208 ? -10.129 17.083 37.207 1.00 40.09 208 ARG A CA 1
ATOM 1752 C C . ARG A 1 208 ? -9.224 17.230 38.433 1.00 40.09 208 ARG A C 1
ATOM 1754 O O . ARG A 1 208 ? -9.721 17.112 39.545 1.00 40.09 208 ARG A O 1
ATOM 1761 N N . VAL A 1 209 ? -7.949 17.586 38.259 1.00 34.81 209 VAL A N 1
ATOM 1762 C CA . VAL A 1 209 ? -7.067 18.015 39.359 1.00 34.81 209 VAL A CA 1
ATOM 1763 C C . VAL A 1 209 ? -7.280 19.511 39.632 1.00 34.81 209 VAL A C 1
ATOM 1765 O O . VAL A 1 209 ? -6.388 20.338 39.470 1.00 34.81 209 VAL A O 1
ATOM 1768 N N . ARG A 1 210 ? -8.498 19.898 40.025 1.00 32.75 210 ARG A N 1
ATOM 1769 C CA . ARG A 1 210 ? -8.683 21.111 40.828 1.00 32.75 210 ARG A CA 1
ATOM 1770 C C . ARG A 1 210 ? -8.713 20.655 42.273 1.00 32.75 210 ARG A C 1
ATOM 1772 O O . ARG A 1 210 ? -9.694 20.059 42.704 1.00 32.75 210 ARG A O 1
ATOM 1779 N N . LEU A 1 211 ? -7.603 20.907 42.966 1.00 38.03 211 LEU A N 1
ATOM 1780 C CA . LEU A 1 211 ? -7.463 20.795 44.413 1.00 38.03 211 LEU A CA 1
ATOM 1781 C C . LEU A 1 211 ? -8.743 21.319 45.071 1.00 38.03 211 LEU A C 1
ATOM 1783 O O . LEU A 1 211 ? -9.007 22.523 45.044 1.00 38.03 211 LEU A O 1
ATOM 1787 N N . GLN A 1 212 ? -9.549 20.422 45.640 1.00 36.31 212 GLN A N 1
ATOM 1788 C CA . GLN A 1 212 ? -10.458 20.835 46.694 1.00 36.31 212 GLN A CA 1
ATOM 1789 C C . GLN A 1 212 ? -9.551 21.325 47.817 1.00 36.31 212 GLN A C 1
ATOM 1791 O O . GLN A 1 212 ? -8.852 20.539 48.452 1.00 36.31 212 GLN A O 1
ATOM 1796 N N . SER A 1 213 ? -9.484 22.646 47.984 1.00 34.81 213 SER A N 1
ATOM 1797 C CA . SER A 1 213 ? -8.860 23.250 49.147 1.00 34.81 213 SER A CA 1
ATOM 1798 C C . SER A 1 213 ? -9.568 22.679 50.369 1.00 34.81 213 SER A C 1
ATOM 1800 O O . SER A 1 213 ? -10.745 22.977 50.591 1.00 34.81 213 SER A O 1
ATOM 1802 N N . ILE A 1 214 ? -8.866 21.851 51.133 1.00 38.78 214 ILE A N 1
ATOM 1803 C CA . ILE A 1 214 ? -9.245 21.534 52.503 1.00 38.78 214 ILE A CA 1
ATOM 1804 C C . ILE A 1 214 ? -9.255 22.882 53.228 1.00 38.78 214 ILE A C 1
ATOM 1806 O O . ILE A 1 214 ? -8.203 23.474 53.462 1.00 38.78 214 ILE A O 1
ATOM 1810 N N . ARG A 1 215 ? -10.449 23.427 53.473 1.00 37.06 215 ARG A N 1
ATOM 1811 C CA . ARG A 1 215 ? -10.628 24.526 54.419 1.00 37.06 215 ARG A CA 1
ATOM 1812 C C . ARG A 1 215 ? -10.702 23.888 55.801 1.00 37.06 215 ARG A C 1
ATOM 1814 O O . ARG A 1 215 ? -11.681 23.211 56.101 1.00 37.06 215 ARG A O 1
ATOM 1821 N N . SER A 1 216 ? -9.625 24.055 56.559 1.00 37.47 216 SER A N 1
ATOM 1822 C CA . SER A 1 216 ? -9.594 23.995 58.023 1.00 37.47 216 SER A CA 1
ATOM 1823 C C . SER A 1 216 ? -10.307 25.202 58.615 1.00 37.47 216 SER A C 1
ATOM 1825 O O . SER A 1 216 ? -10.058 26.306 58.073 1.00 37.47 216 SER A O 1
#

Radius of gyration: 25.18 Å; Cα contacts (8 Å, |Δi|>4): 149; chains: 1; bounding box: 44×45×83 Å

Mean predicted aligned error: 12.04 Å

Organism: NCBI:txid392030

Sequence (216 aa):
ATFIQKQQSLESFIDEIFEDEQRYPLLNFFNVTTFHTSNPLDEFILKIQNLPYADKTYPVTTYLLKRLDDCMNIQYLYSIVVFINYLIEKFNHRIKRTDAISIRIMYYLTQDAERDITRKLFDDFLDAWYALTLEEVRYGCQTFKFKRNLPKEKYAENTSIAMLLLTSSRDETMLLSACLKTIADLQNEIFNYFHNTIETTTRTKRKRVRLQSIRS